Protein AF-A0A957E956-F1 (afdb_monomer)

Foldseek 3Di:
DDDDDDDPPDPPVVVVVVVVVVVVVVVVVCCDPPNVVVVVVCVPDDDDDDDDDDDDDDDDDDDPPPPPPPDADPQKDKDWPDFDKHWDWAAQVVVCVVQVLAVVQDDPQKDFDGTKTFIDTPDWTKTKMKGADDPSDDPPVQKWKWADQSHHTDTFDWDQDPVSNITMGDIGTHHRMMTIIGGHDDPDDADEDEDEPVDDDPPVCQAVHAEYEHDFWDQDPVRDTDGDGDDHDDGNYDYYD

pLDDT: mean 79.54, std 19.18, range [28.0, 97.88]

Solvent-accessible surface area (backbone atoms only — not comparable to full-atom values): 15032 Å² total; per-residue (Å²): 135,90,85,85,84,85,78,81,82,69,84,57,66,63,56,55,52,49,53,54,52,50,52,51,50,50,59,54,52,42,62,38,89,91,51,50,51,66,79,73,65,63,77,82,70,85,86,86,86,86,81,82,91,80,90,81,91,78,88,81,90,76,93,70,86,70,76,77,77,74,80,66,49,90,58,53,46,79,50,74,79,41,70,48,74,48,59,46,81,38,55,45,70,58,50,36,69,78,32,53,64,61,55,72,40,53,58,88,61,55,43,77,71,43,54,29,39,38,41,50,54,92,50,89,26,29,27,30,44,34,37,52,62,55,91,83,56,74,67,72,91,42,55,44,43,32,26,33,68,89,72,48,63,40,82,46,67,60,44,76,42,84,88,77,47,21,44,31,41,55,76,40,73,65,46,48,25,36,34,41,26,36,57,57,78,75,93,64,86,79,35,71,48,71,44,38,74,90,51,81,80,60,75,87,50,44,85,66,30,42,32,40,34,53,64,43,63,41,80,43,97,87,73,46,76,45,67,58,83,47,85,75,82,90,64,82,42,51,79,45,123

Secondary structure (DSSP, 8-state):
----------THHHHHHHHHHHHHHHHHHTTSTT--HHHHTT-S--------------------------PPPTTEEEEEEES-EEEEEE-HHHHHHH-HHHHHTSPTTEEE-S-EEEEEESS--EEEEEEEPPTT---GGGEEEEEE-SS-EEEE-EEEETTTTEEEEPSEEPPSEEEEEEEPPPSS---EEEEBTTBPPPHHHHTT-SEEEE-S-EE-TTS-EES----PPPSSSEEE-

Sequence (241 aa):
MDQNESTPKRRTGLIVGGFIIVGVLIILGLFLPPISLGDRLGLTGSEPEAETAVVDETTTDAEATTTEVTAMPDGVTLALTSGSATINVEPQSEFLNSNPAAADALPAGKSIISDVYVVSTDDAATGQVALAIPATAGDQKTLDLFGWNNETWQFIPSQIDPNSQQLVTAEGQLPAAMAMTQTAPPTSTAVGTIATSDSEIPGEILGLLSEVTVGSLMLNADGTLSGDATKLPDGPYEQWL

Mean predicted aligned error: 17.64 Å

Radius of gyration: 34.07 Å; Cα contacts (8 Å, |Δi|>4): 340; chains: 1; bounding box: 74×98×88 Å

Structure (mmCIF, N/CA/C/O backbone):
data_AF-A0A957E956-F1
#
_entry.id   AF-A0A957E956-F1
#
loop_
_atom_site.group_PDB
_atom_site.id
_atom_site.type_symbol
_atom_site.label_atom_id
_atom_site.label_alt_id
_atom_site.label_comp_id
_atom_site.label_asym_id
_atom_site.label_entity_id
_atom_site.label_seq_id
_atom_site.pdbx_PDB_ins_code
_atom_site.Cartn_x
_atom_site.Cartn_y
_atom_site.Cartn_z
_atom_site.occupancy
_atom_site.B_iso_or_equiv
_atom_site.auth_seq_id
_atom_site.auth_comp_id
_atom_site.auth_asym_id
_atom_site.auth_atom_id
_atom_site.pdbx_PDB_model_num
ATOM 1 N N . MET A 1 1 ? 0.171 -83.910 52.255 1.00 41.62 1 MET A N 1
ATOM 2 C CA . MET A 1 1 ? 0.513 -83.613 50.854 1.00 41.62 1 MET A CA 1
ATOM 3 C C . MET A 1 1 ? -0.374 -82.483 50.386 1.00 41.62 1 MET A C 1
ATOM 5 O O . MET A 1 1 ? -1.586 -82.650 50.336 1.00 41.62 1 MET A O 1
ATOM 9 N N . ASP A 1 2 ? 0.259 -81.345 50.141 1.00 51.81 2 ASP A N 1
ATOM 10 C CA . ASP A 1 2 ? -0.270 -80.146 49.505 1.00 51.81 2 ASP A CA 1
ATOM 11 C C . ASP A 1 2 ? -0.882 -80.421 48.127 1.00 51.81 2 ASP A C 1
ATOM 13 O O . ASP A 1 2 ? -0.313 -81.181 47.345 1.00 51.81 2 ASP A O 1
ATOM 17 N N . GLN A 1 3 ? -1.972 -79.724 47.803 1.00 50.12 3 GLN A N 1
ATOM 18 C CA . GLN A 1 3 ? -2.210 -79.242 46.444 1.00 50.12 3 GLN A CA 1
ATOM 19 C C . GLN A 1 3 ? -2.770 -77.819 46.511 1.00 50.12 3 GLN A C 1
ATOM 21 O O . GLN A 1 3 ? -3.760 -77.531 47.180 1.00 50.12 3 GLN A O 1
ATOM 26 N N . ASN A 1 4 ? -2.046 -76.948 45.825 1.00 51.12 4 ASN A N 1
ATOM 27 C CA . ASN A 1 4 ? -2.222 -75.519 45.662 1.00 51.12 4 ASN A CA 1
ATOM 28 C C . ASN A 1 4 ? -3.004 -75.280 44.363 1.00 51.12 4 ASN A C 1
ATOM 30 O O . ASN A 1 4 ? -2.518 -75.660 43.302 1.00 51.12 4 ASN A O 1
ATOM 34 N N . GLU A 1 5 ? -4.156 -74.610 44.417 1.00 53.28 5 GLU A N 1
ATOM 35 C CA . GLU A 1 5 ? -4.763 -73.997 43.230 1.00 53.28 5 GLU A CA 1
ATOM 36 C C . GLU A 1 5 ? -4.903 -72.487 43.441 1.00 53.28 5 GLU A C 1
ATOM 38 O O . GLU A 1 5 ? -5.842 -71.960 44.038 1.00 53.28 5 GLU A O 1
ATOM 43 N N . SER A 1 6 ? -3.900 -71.775 42.937 1.00 53.78 6 SER A N 1
ATOM 44 C CA . SER A 1 6 ? -3.849 -70.325 42.836 1.00 53.78 6 SER A CA 1
ATOM 45 C C . SER A 1 6 ? -4.806 -69.829 41.750 1.00 53.78 6 SER A C 1
ATOM 47 O O . SER A 1 6 ? -4.548 -70.005 40.560 1.00 53.78 6 SER A O 1
ATOM 49 N N . THR A 1 7 ? -5.878 -69.141 42.145 1.00 55.06 7 THR A N 1
ATOM 50 C CA . THR A 1 7 ? -6.699 -68.357 41.211 1.00 55.06 7 THR A CA 1
ATOM 51 C C . THR A 1 7 ? -6.043 -66.986 40.979 1.00 55.06 7 THR A C 1
ATOM 53 O O . THR A 1 7 ? -5.909 -66.216 41.935 1.00 55.06 7 THR A O 1
ATOM 56 N N . PRO A 1 8 ? -5.650 -66.609 39.746 1.00 56.22 8 PRO A N 1
ATOM 57 C CA . PRO A 1 8 ? -5.116 -65.280 39.476 1.00 56.22 8 PRO A CA 1
ATOM 58 C C . PRO A 1 8 ? -6.265 -64.264 39.450 1.00 56.22 8 PRO A C 1
ATOM 60 O O . PRO A 1 8 ? -7.011 -64.160 38.474 1.00 56.22 8 PRO A O 1
ATOM 63 N N . LYS A 1 9 ? -6.416 -63.487 40.530 1.00 59.53 9 LYS A N 1
ATOM 64 C CA . LYS A 1 9 ? -7.327 -62.333 40.571 1.00 59.53 9 LYS A CA 1
ATOM 65 C C . LYS A 1 9 ? -6.790 -61.264 39.613 1.00 59.53 9 LYS A C 1
ATOM 67 O O . LYS A 1 9 ? -5.815 -60.571 39.893 1.00 59.53 9 LYS A O 1
ATOM 72 N N . ARG A 1 10 ? -7.393 -61.220 38.423 1.00 54.19 10 ARG A N 1
ATOM 73 C CA . ARG A 1 10 ? -7.005 -60.377 37.289 1.00 54.19 10 ARG A CA 1
ATOM 74 C C . ARG A 1 10 ? -6.980 -58.895 37.679 1.00 54.19 10 ARG A C 1
ATOM 76 O O . ARG A 1 10 ? -7.883 -58.402 38.353 1.00 54.19 10 ARG A O 1
ATOM 83 N N . ARG A 1 11 ? -5.955 -58.191 37.186 1.00 55.78 11 ARG A N 1
ATOM 84 C CA . ARG A 1 11 ? -5.710 -56.735 37.251 1.00 55.78 11 ARG A CA 1
ATOM 85 C C . ARG A 1 11 ? -6.764 -55.914 36.478 1.00 55.78 11 ARG A C 1
ATOM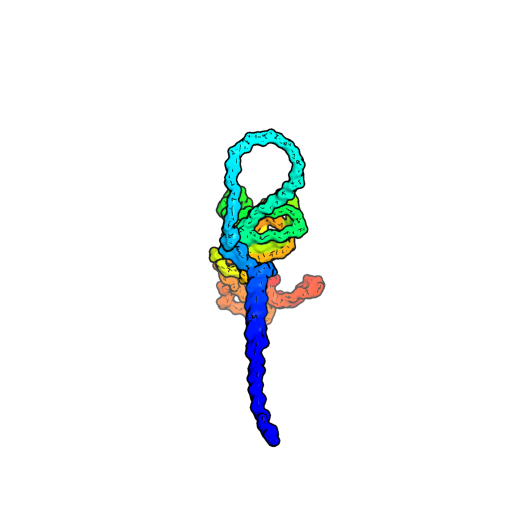 87 O O . ARG A 1 11 ? -6.424 -55.021 35.714 1.00 55.78 11 ARG A O 1
ATOM 94 N N . THR A 1 12 ? -8.045 -56.234 36.629 1.00 53.56 12 THR A N 1
ATOM 95 C CA . THR A 1 12 ? -9.146 -55.615 35.874 1.00 53.56 12 THR A CA 1
ATOM 96 C C . THR A 1 12 ? -9.703 -54.383 36.593 1.00 53.56 12 THR A C 1
ATOM 98 O O . THR A 1 12 ? -10.132 -53.441 35.940 1.00 53.56 12 THR A O 1
ATOM 101 N N . GLY A 1 13 ? -9.611 -54.321 37.928 1.00 55.03 13 GLY A N 1
ATOM 102 C CA . GLY A 1 13 ? -10.096 -53.170 38.704 1.00 55.03 13 GLY A CA 1
ATOM 103 C C . GLY A 1 13 ? -9.300 -51.877 38.484 1.00 55.03 13 GLY A C 1
ATOM 104 O O . GLY A 1 13 ? -9.867 -50.792 38.531 1.00 55.03 13 GLY A O 1
ATOM 105 N N . LEU A 1 14 ? -8.002 -51.982 38.183 1.00 57.41 14 LEU A N 1
ATOM 106 C CA . LEU A 1 14 ? -7.132 -50.812 38.022 1.00 57.41 14 LEU A CA 1
ATOM 107 C C . LEU A 1 14 ? -7.313 -50.138 36.649 1.00 57.41 14 LEU A C 1
ATOM 109 O O . LEU A 1 14 ? -7.239 -48.919 36.548 1.00 57.41 14 LEU A O 1
ATOM 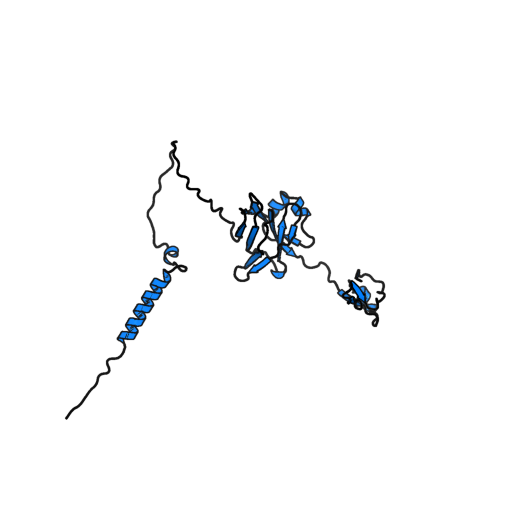113 N N . ILE A 1 15 ? -7.641 -50.916 35.612 1.00 59.19 15 ILE A N 1
ATOM 114 C CA . ILE A 1 15 ? -7.928 -50.396 34.265 1.00 59.19 15 ILE A CA 1
ATOM 115 C C . ILE A 1 15 ? -9.287 -49.682 34.248 1.00 59.19 15 ILE A C 1
ATOM 117 O O . ILE A 1 15 ? -9.403 -48.596 33.685 1.00 59.19 15 ILE A O 1
ATOM 121 N N . VAL A 1 16 ? -10.297 -50.243 34.924 1.00 63.94 16 VAL A N 1
ATOM 122 C CA . VAL A 1 16 ? -11.625 -49.615 35.041 1.00 63.94 16 VAL A CA 1
ATOM 123 C C . VAL A 1 16 ? -11.550 -48.315 35.849 1.00 63.94 16 VAL A C 1
ATOM 125 O O . VAL A 1 16 ? -12.121 -47.311 35.432 1.00 63.94 16 VAL A O 1
ATOM 128 N N . GLY A 1 17 ? -10.786 -48.291 36.947 1.00 71.25 17 GLY A N 1
ATOM 129 C CA . GLY A 1 17 ? -10.551 -47.061 37.711 1.00 71.25 17 GLY A CA 1
ATOM 130 C C . GLY A 1 17 ? -9.836 -45.976 36.897 1.00 71.25 17 GLY A C 1
ATOM 131 O O . GLY A 1 17 ? -10.224 -44.811 36.956 1.00 71.25 17 GLY A O 1
ATOM 132 N N . GLY A 1 18 ? -8.849 -46.361 36.078 1.00 72.50 18 GLY A N 1
ATOM 133 C CA . GLY A 1 18 ? -8.130 -45.435 35.201 1.00 72.50 18 GLY A CA 1
ATOM 134 C C . GLY A 1 18 ? -9.033 -44.764 34.162 1.00 72.50 18 GLY A C 1
ATOM 135 O O . GLY A 1 18 ? -8.979 -43.548 34.003 1.00 72.50 18 GLY A O 1
ATOM 136 N N . PHE A 1 19 ? -9.915 -45.524 33.506 1.00 75.75 19 PHE A N 1
ATOM 137 C CA . PHE A 1 19 ? -10.840 -44.965 32.512 1.00 75.75 19 PHE A CA 1
ATOM 138 C C . PHE A 1 19 ? -11.868 -44.002 33.114 1.00 75.75 19 PHE A C 1
ATOM 140 O O . PHE A 1 19 ? -12.201 -43.002 32.482 1.00 75.75 19 PHE A O 1
ATOM 147 N N . ILE A 1 20 ? -12.333 -44.258 34.342 1.00 80.69 20 ILE A N 1
ATOM 148 C CA . ILE A 1 20 ? -13.262 -43.354 35.038 1.00 80.69 20 ILE A CA 1
ATOM 149 C C . ILE A 1 20 ? -12.580 -42.015 35.340 1.00 80.69 20 ILE A C 1
ATOM 151 O O . ILE A 1 20 ? -13.158 -40.961 35.086 1.00 80.69 20 ILE A O 1
ATOM 155 N N . ILE A 1 21 ? -11.335 -42.043 35.818 1.00 81.69 21 ILE A N 1
ATOM 156 C CA . ILE A 1 21 ? -10.571 -40.824 36.120 1.00 81.69 21 ILE A CA 1
ATOM 157 C C . ILE A 1 21 ? -10.297 -40.021 34.844 1.00 81.69 21 ILE A C 1
ATOM 159 O O . ILE A 1 21 ? -10.484 -38.807 34.837 1.00 81.69 21 ILE A O 1
ATOM 163 N N . VAL A 1 22 ? -9.911 -40.689 33.752 1.00 82.69 22 VAL A N 1
ATOM 164 C CA . VAL A 1 22 ? -9.696 -40.031 32.454 1.00 82.69 22 VAL A CA 1
ATOM 165 C C . VAL A 1 22 ? -10.993 -39.408 31.934 1.00 82.69 22 VAL A C 1
ATOM 167 O O . VAL A 1 22 ? -10.973 -38.262 31.499 1.00 82.69 22 VAL A O 1
ATOM 170 N N . GLY A 1 23 ? -12.128 -40.105 32.042 1.00 84.31 23 GLY A N 1
ATOM 171 C CA . GLY A 1 23 ? -13.431 -39.555 31.658 1.00 84.31 23 GLY A CA 1
ATOM 172 C C . GLY A 1 23 ? -13.798 -38.292 32.442 1.00 84.31 23 GLY A C 1
ATOM 173 O O . GLY A 1 23 ? -14.209 -37.297 31.850 1.00 84.31 23 GLY A O 1
ATOM 174 N N . VAL A 1 24 ? -13.579 -38.293 33.761 1.00 82.88 24 VAL A N 1
ATOM 175 C CA . VAL A 1 24 ? -13.833 -37.124 34.620 1.00 82.88 24 VAL A CA 1
ATOM 176 C C . VAL A 1 24 ? -12.889 -35.963 34.285 1.00 82.88 24 VAL A C 1
ATOM 178 O O . VAL A 1 24 ? -13.338 -34.822 34.202 1.00 82.88 24 VAL A O 1
ATOM 181 N N . LEU A 1 25 ? -11.607 -36.238 34.027 1.00 80.62 25 LEU A N 1
ATOM 182 C CA . LEU A 1 25 ? -10.634 -35.212 33.637 1.00 80.62 25 LEU A CA 1
ATOM 183 C C . LEU A 1 25 ? -10.925 -34.609 32.259 1.00 80.62 25 LEU A C 1
ATOM 185 O O . LEU A 1 25 ? -10.701 -33.418 32.077 1.00 80.62 25 LEU A O 1
ATOM 189 N N . ILE A 1 26 ? -11.458 -35.386 31.311 1.00 80.88 26 ILE A N 1
ATOM 190 C CA . ILE A 1 26 ? -11.897 -34.864 30.008 1.00 80.88 26 ILE A CA 1
ATOM 191 C C . ILE A 1 26 ? -13.093 -33.921 30.186 1.00 80.88 26 ILE A C 1
ATOM 193 O O . ILE A 1 26 ? -13.093 -32.832 29.619 1.00 80.88 26 ILE A O 1
ATOM 197 N N . ILE A 1 27 ? -14.080 -34.302 31.006 1.00 78.19 27 ILE A N 1
ATOM 198 C CA . ILE A 1 27 ? -15.257 -33.463 31.286 1.00 78.19 27 ILE A CA 1
ATOM 199 C C . ILE A 1 27 ? -14.843 -32.157 31.975 1.00 78.19 27 ILE A C 1
ATOM 201 O O . ILE A 1 27 ? -15.299 -31.094 31.573 1.00 78.19 27 ILE A O 1
ATOM 205 N N . LEU A 1 28 ? -13.943 -32.213 32.962 1.00 77.69 28 LEU A N 1
ATOM 206 C CA . LEU A 1 28 ? -13.400 -31.014 33.615 1.00 77.69 28 LEU A CA 1
ATOM 207 C C . LEU A 1 28 ? -12.532 -30.178 32.659 1.00 77.69 28 LEU A C 1
ATOM 209 O O . LEU A 1 28 ? -12.595 -28.953 32.689 1.00 77.69 28 LEU A O 1
ATOM 213 N N . GLY A 1 29 ? -11.766 -30.831 31.779 1.00 76.44 29 GLY A N 1
ATOM 214 C CA . GLY A 1 29 ? -10.958 -30.204 30.730 1.00 76.44 29 GLY A CA 1
ATOM 215 C C . GLY A 1 29 ? -11.778 -29.388 29.729 1.00 76.44 29 GLY A C 1
ATOM 216 O O . GLY A 1 29 ? -11.332 -28.331 29.297 1.00 76.44 29 GLY A O 1
ATOM 217 N N . LEU A 1 30 ? -13.002 -29.828 29.420 1.00 72.31 30 LEU A N 1
ATOM 218 C CA . LEU A 1 30 ? -13.962 -29.115 28.562 1.00 72.31 30 LEU A CA 1
ATOM 219 C C . LEU A 1 30 ? -14.588 -27.873 29.229 1.00 72.31 30 LEU A C 1
ATOM 221 O O . LEU A 1 30 ? -15.352 -27.159 28.587 1.00 72.31 30 LEU A O 1
ATOM 225 N N . PHE A 1 31 ? -14.285 -27.618 30.506 1.00 69.19 31 PHE A N 1
ATOM 226 C CA . PHE A 1 31 ? -14.676 -26.406 31.237 1.00 69.19 31 PHE A CA 1
ATOM 227 C C . PHE A 1 31 ? -13.475 -25.507 31.588 1.00 69.19 31 PHE A C 1
ATOM 229 O O . PHE A 1 31 ? -13.654 -24.485 32.249 1.00 69.19 31 PHE A O 1
ATOM 236 N N . LEU A 1 32 ? -12.252 -25.853 31.156 1.00 72.19 32 LEU A N 1
ATOM 237 C CA . LEU A 1 32 ? -11.082 -24.982 31.296 1.00 72.19 32 LEU A CA 1
ATOM 238 C C . LEU A 1 32 ? -11.023 -23.954 30.144 1.00 72.19 32 LEU A C 1
ATOM 240 O O . LEU A 1 32 ? -11.238 -24.320 28.982 1.00 72.19 32 LEU A O 1
ATOM 244 N N . PRO A 1 33 ? -10.672 -22.681 30.420 1.00 57.28 33 PRO A N 1
ATOM 245 C CA . PRO A 1 33 ? -10.426 -21.689 29.372 1.00 57.28 33 PRO A CA 1
ATOM 246 C C . PRO A 1 33 ? -9.233 -22.167 28.528 1.00 57.28 33 PRO A C 1
ATOM 248 O O . PRO A 1 33 ? -8.174 -22.422 29.109 1.00 57.28 33 PRO A O 1
ATOM 251 N N . PRO A 1 34 ? -9.377 -22.361 27.199 1.00 54.09 34 PRO A N 1
ATOM 252 C CA . PRO A 1 34 ? -10.183 -21.544 26.281 1.00 54.09 34 PRO A CA 1
ATOM 253 C C . PRO A 1 34 ? -11.409 -22.238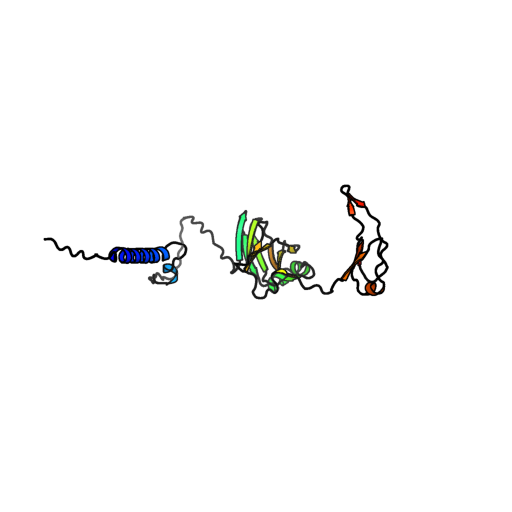 25.639 1.00 54.09 34 PRO A C 1
ATOM 255 O O . PRO A 1 34 ? -12.004 -21.673 24.723 1.00 54.09 34 PRO A O 1
ATOM 258 N N . ILE A 1 35 ? -11.789 -23.453 26.060 1.00 62.12 35 ILE A N 1
ATOM 259 C CA . ILE A 1 35 ? -12.803 -24.283 25.367 1.00 62.12 35 ILE A CA 1
ATOM 260 C C . ILE A 1 35 ? -14.079 -24.421 26.217 1.00 62.12 35 ILE A C 1
ATOM 262 O O . ILE A 1 35 ? -14.565 -25.520 26.442 1.00 62.12 35 ILE A O 1
ATOM 266 N N . SER A 1 36 ? -14.635 -23.311 26.715 1.00 54.59 36 SER A N 1
ATOM 267 C CA . SER A 1 36 ? -15.891 -23.307 27.487 1.00 54.59 36 SER A CA 1
ATOM 268 C C . SER A 1 36 ? -17.101 -23.659 26.609 1.00 54.59 36 SER A C 1
ATOM 270 O O . SER A 1 36 ? -17.728 -22.793 25.998 1.00 54.59 36 SER A O 1
ATOM 272 N N . LEU A 1 37 ? -17.466 -24.945 26.556 1.00 56.72 37 LEU A N 1
ATOM 273 C CA . LEU A 1 37 ? -18.706 -25.405 25.908 1.00 56.72 37 LEU A CA 1
ATOM 274 C C . LEU A 1 37 ? -19.976 -25.020 26.688 1.00 56.72 37 LEU A C 1
ATOM 276 O O . LEU A 1 37 ? -21.044 -24.942 26.083 1.00 56.72 37 LEU A O 1
ATOM 280 N N . GLY A 1 38 ? -19.868 -24.753 27.996 1.00 59.06 38 GLY A N 1
ATOM 281 C CA . GLY A 1 38 ? -20.990 -24.335 28.849 1.00 59.06 38 GLY A CA 1
ATOM 282 C C . GLY A 1 38 ? -21.632 -23.020 28.399 1.00 59.06 38 GLY A C 1
ATOM 283 O O . GLY A 1 38 ? -22.853 -22.954 28.277 1.00 59.06 38 GLY A O 1
ATOM 284 N N . ASP A 1 39 ? -20.808 -22.035 28.029 1.00 56.59 39 ASP A N 1
ATOM 285 C CA . ASP A 1 39 ? -21.276 -20.741 27.509 1.00 56.59 39 ASP A CA 1
ATOM 286 C C . ASP A 1 39 ? -21.858 -20.858 26.092 1.00 56.59 39 ASP A C 1
ATOM 288 O O . ASP A 1 39 ? -22.690 -20.053 25.681 1.00 56.59 39 ASP A O 1
ATOM 292 N N . ARG A 1 40 ? -21.461 -21.890 25.331 1.00 57.75 40 ARG A N 1
ATOM 293 C CA . ARG A 1 40 ? -21.916 -22.100 23.945 1.00 57.75 40 ARG A CA 1
ATOM 294 C C . ARG A 1 40 ? -23.178 -22.949 23.815 1.00 57.75 40 ARG A C 1
ATOM 296 O O . ARG A 1 40 ? -23.835 -22.879 22.782 1.00 57.75 40 ARG A O 1
ATOM 303 N N . LEU A 1 41 ? -23.526 -23.746 24.826 1.00 59.03 41 LEU A N 1
ATOM 304 C CA . LEU A 1 41 ? -24.706 -24.619 24.795 1.00 59.03 41 LEU A CA 1
ATOM 305 C C . LEU A 1 41 ? -25.961 -23.989 25.419 1.00 59.03 41 LEU A C 1
ATOM 307 O O . LEU A 1 41 ? -26.995 -24.650 25.461 1.00 59.03 41 LEU A O 1
ATOM 311 N N . GLY A 1 42 ? -25.905 -22.728 25.872 1.00 57.09 42 GLY A N 1
ATOM 312 C CA . GLY A 1 42 ? -27.092 -21.978 26.309 1.00 57.09 42 GLY A CA 1
ATOM 313 C C . GLY A 1 42 ? -27.871 -22.638 27.455 1.00 57.09 42 GLY A C 1
ATOM 314 O O . GLY A 1 42 ? -29.062 -22.394 27.614 1.00 57.09 42 GLY A O 1
ATOM 315 N N . LEU A 1 43 ? -27.214 -23.500 28.240 1.00 56.78 43 LEU A N 1
ATOM 316 C CA . LEU A 1 43 ? -27.831 -24.279 29.319 1.00 56.78 43 LEU A CA 1
ATOM 317 C C . LEU A 1 43 ? -27.958 -23.507 30.643 1.00 56.78 43 LEU A C 1
ATOM 319 O O . LEU A 1 43 ? -28.509 -24.037 31.604 1.00 56.78 43 LEU A O 1
ATOM 323 N N . THR A 1 44 ? -27.512 -22.252 30.694 1.00 55.47 44 THR A N 1
ATOM 324 C CA . THR A 1 44 ? -27.852 -21.297 31.757 1.00 55.47 44 THR A CA 1
ATOM 325 C C . THR A 1 44 ? -28.938 -20.354 31.248 1.00 55.47 44 THR A C 1
ATOM 327 O O . THR A 1 44 ? -28.697 -19.184 30.958 1.00 55.47 44 THR A O 1
ATOM 330 N N . GLY A 1 45 ? -30.135 -20.906 31.062 1.00 44.00 45 GLY A N 1
ATOM 331 C CA . GLY A 1 45 ? -31.336 -20.145 30.750 1.00 44.00 45 GLY A CA 1
ATOM 332 C C . GLY A 1 45 ? -32.002 -19.601 32.013 1.00 44.00 45 GLY A C 1
ATOM 333 O O . GLY A 1 45 ? -32.468 -20.387 32.834 1.00 44.00 45 GLY A O 1
ATOM 334 N N . SER A 1 46 ? -32.103 -18.267 32.051 1.00 47.31 46 SER A N 1
ATOM 335 C CA . SER A 1 46 ? -33.165 -17.456 32.675 1.00 47.31 46 SER A CA 1
ATOM 336 C C . SER A 1 46 ? -33.052 -17.231 34.197 1.00 47.31 46 SER A C 1
ATOM 338 O O . SER A 1 46 ? -32.750 -18.139 34.956 1.00 47.31 46 SER A O 1
ATOM 340 N N . GLU A 1 47 ? -33.239 -16.009 34.705 1.00 48.12 47 GLU A N 1
ATOM 341 C CA . GLU A 1 47 ? -34.460 -15.205 34.531 1.00 48.12 47 GLU A CA 1
ATOM 342 C C . GLU A 1 47 ? -34.264 -13.665 34.632 1.00 48.12 47 GLU A C 1
ATOM 344 O O . GLU A 1 47 ? -33.159 -13.208 34.921 1.00 48.12 47 GLU A O 1
ATOM 349 N N . PRO A 1 48 ? -35.308 -12.874 34.285 1.00 50.25 48 PRO A N 1
ATOM 350 C CA . PRO A 1 48 ? -35.217 -11.560 33.652 1.00 50.25 48 PRO A CA 1
ATOM 351 C C . PRO A 1 48 ? -35.463 -10.395 34.619 1.00 50.25 48 PRO A C 1
ATOM 353 O O . PRO A 1 48 ? -36.202 -10.535 35.586 1.00 50.25 48 PRO A O 1
ATOM 356 N N . GLU A 1 49 ? -34.999 -9.199 34.261 1.00 41.16 49 GLU A N 1
ATOM 357 C CA . GLU A 1 49 ? -35.663 -7.962 34.678 1.00 41.16 49 GLU A CA 1
ATOM 358 C C . GLU A 1 49 ? -35.924 -7.100 33.444 1.00 41.16 49 GLU A C 1
ATOM 360 O O . GLU A 1 49 ? -35.021 -6.579 32.792 1.00 41.16 49 GLU A O 1
ATOM 365 N N . ALA A 1 50 ? -37.204 -7.016 33.096 1.00 43.09 50 ALA A N 1
ATOM 366 C CA . ALA A 1 50 ? -37.749 -5.958 32.276 1.00 43.09 50 ALA A CA 1
ATOM 367 C C . ALA A 1 50 ? -38.443 -4.987 33.230 1.00 43.09 50 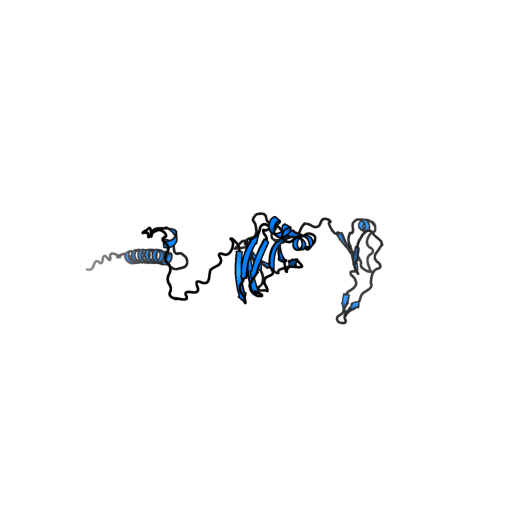ALA A C 1
ATOM 369 O O . ALA A 1 50 ? -39.357 -5.416 33.922 1.00 43.09 50 ALA A O 1
ATOM 370 N N . GLU A 1 51 ? -38.080 -3.704 33.221 1.00 35.34 51 GLU A N 1
ATOM 371 C CA . GLU A 1 51 ? -39.037 -2.629 33.503 1.00 35.34 51 GLU A CA 1
ATOM 372 C C . GLU A 1 51 ? -38.564 -1.288 32.909 1.00 35.34 51 GLU A C 1
ATOM 374 O O . GLU A 1 51 ? -37.568 -0.694 33.302 1.00 35.34 51 GLU A O 1
ATOM 379 N N . THR A 1 52 ? -39.292 -0.897 31.861 1.00 32.56 52 THR A N 1
ATOM 380 C CA . THR A 1 52 ? -39.830 0.434 31.524 1.00 32.56 52 THR A CA 1
ATOM 381 C C . THR A 1 52 ? -39.204 1.726 32.067 1.00 32.56 52 THR A C 1
ATOM 383 O O . THR A 1 52 ? -39.047 1.944 33.261 1.00 32.56 52 THR A O 1
ATOM 386 N N . ALA A 1 53 ? -39.059 2.671 31.134 1.00 42.84 53 ALA A N 1
ATOM 387 C CA . ALA A 1 53 ? -38.784 4.091 31.324 1.00 42.84 53 ALA A CA 1
ATOM 388 C C . ALA A 1 53 ? -39.783 4.834 32.235 1.00 42.84 53 ALA A C 1
ATOM 390 O O . ALA A 1 53 ? -40.982 4.754 31.977 1.00 42.84 53 ALA A O 1
ATOM 391 N N . VAL A 1 54 ? -39.276 5.674 33.155 1.00 31.41 54 VAL A N 1
ATOM 392 C CA . VAL A 1 54 ? -39.854 6.977 33.561 1.00 31.41 54 VAL A CA 1
ATOM 393 C C . VAL A 1 54 ? -38.724 7.921 34.020 1.00 31.41 54 VAL A C 1
ATOM 395 O O . VAL A 1 54 ? -37.790 7.509 34.697 1.00 31.41 54 VAL A O 1
ATOM 398 N N . VAL A 1 55 ? -38.837 9.184 33.610 1.00 40.00 55 VAL A N 1
ATOM 399 C CA . VAL A 1 55 ? -38.029 10.373 33.941 1.00 40.00 55 VAL A CA 1
ATOM 400 C C . VAL A 1 55 ? -38.104 10.738 35.435 1.00 40.00 55 VAL A C 1
ATOM 402 O O . VAL A 1 55 ? -39.218 10.837 35.937 1.00 40.00 55 VAL A O 1
ATOM 405 N N . ASP A 1 56 ? -36.975 11.042 36.095 1.00 28.00 56 ASP A N 1
ATOM 406 C CA . ASP A 1 56 ? -36.832 12.219 36.982 1.00 28.00 56 ASP A CA 1
ATOM 407 C C . ASP A 1 56 ? -35.352 12.528 37.294 1.00 28.00 56 ASP A C 1
ATOM 409 O O . ASP A 1 56 ? -34.516 11.632 37.426 1.00 28.00 56 ASP A O 1
ATOM 413 N N . GLU A 1 57 ? -35.045 13.819 37.377 1.00 40.97 57 GLU A N 1
ATOM 414 C CA . GLU A 1 57 ? -33.745 14.400 37.703 1.00 40.97 57 GLU A CA 1
ATOM 415 C C . GLU A 1 57 ? -33.398 14.194 39.187 1.00 40.97 57 GLU A C 1
ATOM 417 O O . GLU A 1 57 ? -34.243 14.409 40.049 1.00 40.97 57 GLU A O 1
ATOM 422 N N . THR A 1 58 ? -32.143 13.857 39.508 1.00 31.55 58 THR A N 1
ATOM 423 C CA . THR A 1 58 ? -31.245 14.581 40.446 1.00 31.55 58 THR A CA 1
ATOM 424 C C . THR A 1 58 ? -30.048 13.717 40.874 1.00 31.55 58 THR A C 1
ATOM 426 O O . THR A 1 58 ? -30.175 12.731 41.587 1.00 31.55 58 THR A O 1
ATOM 429 N N . THR A 1 59 ? -28.870 14.148 40.415 1.00 33.91 59 THR A N 1
ATOM 430 C CA . THR A 1 59 ? -27.593 14.275 41.146 1.00 33.91 59 THR A CA 1
ATOM 431 C C . THR A 1 59 ? -27.190 13.168 42.136 1.00 33.91 59 THR A C 1
ATOM 433 O O . THR A 1 59 ? -27.741 13.073 43.230 1.00 33.91 59 THR A O 1
ATOM 436 N N . THR A 1 60 ? -26.078 12.470 41.869 1.00 31.33 60 THR A N 1
ATOM 437 C CA . THR A 1 60 ? -24.758 12.715 42.508 1.00 31.33 60 THR A CA 1
ATOM 438 C C . THR A 1 60 ? -23.759 11.620 42.104 1.00 31.33 60 THR A C 1
ATOM 440 O O . THR A 1 60 ? -24.001 10.439 42.325 1.00 31.33 60 THR A O 1
ATOM 443 N N . ASP A 1 61 ? -22.655 12.074 41.512 1.00 36.91 61 ASP A N 1
ATOM 444 C CA . ASP A 1 61 ? -21.335 11.462 41.317 1.00 36.91 61 ASP A CA 1
ATOM 445 C C . ASP A 1 61 ? -21.099 10.000 41.736 1.00 36.91 61 ASP A C 1
ATOM 447 O O . ASP A 1 61 ? -20.984 9.664 42.915 1.00 36.91 61 ASP A O 1
ATOM 451 N N . ALA A 1 62 ? -20.799 9.182 40.728 1.00 37.50 62 ALA A N 1
ATOM 452 C CA . ALA A 1 62 ? -19.664 8.269 40.778 1.00 37.50 62 ALA A CA 1
ATOM 453 C C . ALA A 1 62 ? -19.101 8.132 39.357 1.00 37.50 62 ALA A C 1
ATOM 455 O O . ALA A 1 62 ? -19.721 7.519 38.488 1.00 37.50 62 ALA A O 1
ATOM 456 N N . GLU A 1 63 ? -17.936 8.742 39.126 1.00 42.12 63 GLU A N 1
ATOM 457 C CA . GLU A 1 63 ? -17.089 8.509 37.957 1.00 42.12 63 GLU A CA 1
ATOM 458 C C . GLU A 1 63 ? -16.812 7.006 37.814 1.00 42.12 63 GLU A C 1
ATOM 460 O O . GLU A 1 63 ? -15.928 6.439 38.454 1.00 42.12 63 GLU A O 1
ATOM 465 N N . ALA A 1 64 ? -17.571 6.354 36.944 1.00 35.34 64 ALA A N 1
ATOM 466 C CA . ALA A 1 64 ? -17.132 5.163 36.250 1.00 35.34 64 ALA A CA 1
ATOM 467 C C . ALA A 1 64 ? -16.983 5.574 34.789 1.00 35.34 64 ALA A C 1
ATOM 469 O O . ALA A 1 64 ? -17.936 5.501 34.012 1.00 35.34 64 ALA A O 1
ATOM 470 N N . THR A 1 65 ? -15.790 6.061 34.437 1.00 33.44 65 THR A N 1
ATOM 471 C CA . THR A 1 65 ? -15.357 6.210 33.046 1.00 33.44 65 THR A CA 1
ATOM 472 C C . THR A 1 65 ? -15.410 4.828 32.411 1.00 33.44 65 THR A C 1
ATOM 474 O O . THR A 1 65 ? -14.461 4.049 32.459 1.00 33.44 65 THR A O 1
ATOM 477 N N . THR A 1 66 ? -16.580 4.503 31.877 1.00 34.09 66 THR A N 1
ATOM 478 C CA . THR A 1 66 ? -16.792 3.385 30.978 1.00 34.09 66 THR A CA 1
ATOM 479 C C . THR A 1 66 ? -16.037 3.778 29.727 1.00 34.09 66 THR A C 1
ATOM 481 O O . THR A 1 66 ? -16.481 4.644 28.980 1.00 34.09 66 THR A O 1
ATOM 484 N N . THR A 1 67 ? -14.833 3.236 29.560 1.00 36.75 67 THR A N 1
ATOM 485 C CA . THR A 1 67 ? -14.126 3.305 28.287 1.00 36.75 67 THR A CA 1
ATOM 486 C C . THR A 1 67 ? -15.061 2.677 27.264 1.00 36.75 67 THR A C 1
ATOM 488 O O . THR A 1 67 ? -15.296 1.469 27.300 1.00 36.75 67 THR A O 1
ATOM 491 N N . GLU A 1 68 ? -15.679 3.509 26.430 1.00 34.66 68 GLU A N 1
ATOM 492 C CA . GLU A 1 68 ? -16.477 3.060 25.302 1.00 34.66 68 GLU A CA 1
ATOM 493 C C . GLU A 1 68 ? -15.569 2.186 24.437 1.00 34.66 68 GLU A C 1
ATOM 495 O O . GLU A 1 68 ? -14.658 2.672 23.769 1.00 34.66 68 GLU A O 1
ATOM 500 N N . VAL A 1 69 ? -15.777 0.869 24.487 1.00 40.28 69 VAL A N 1
ATOM 501 C CA . VAL A 1 69 ? -15.227 -0.028 23.477 1.00 40.28 69 VAL A CA 1
ATOM 502 C C . VAL A 1 69 ? -16.017 0.283 22.219 1.00 40.28 69 VAL A C 1
ATOM 504 O O . VAL A 1 69 ? -17.112 -0.236 22.007 1.00 40.28 69 VAL A O 1
ATOM 507 N N . THR A 1 70 ? -15.492 1.201 21.417 1.00 53.66 70 THR A N 1
ATOM 508 C CA . THR A 1 70 ? -15.971 1.427 20.060 1.00 53.66 70 THR A CA 1
ATOM 509 C C . THR A 1 70 ? -15.861 0.090 19.338 1.00 53.66 70 THR A C 1
ATOM 511 O O . THR A 1 70 ? -14.775 -0.474 19.205 1.00 53.66 70 THR A O 1
ATOM 514 N N . ALA A 1 71 ? -17.008 -0.485 18.974 1.00 64.69 71 ALA A N 1
ATOM 515 C CA . ALA A 1 71 ? -17.053 -1.759 18.278 1.00 64.69 71 ALA A CA 1
ATOM 516 C C . ALA A 1 71 ? -16.288 -1.618 16.955 1.00 64.69 71 ALA A C 1
ATOM 518 O O . ALA A 1 71 ? -16.614 -0.762 16.135 1.00 64.69 71 ALA A O 1
ATOM 519 N N . MET A 1 72 ? -15.249 -2.430 16.777 1.00 82.81 72 MET A N 1
ATOM 520 C CA . MET A 1 72 ? -14.478 -2.459 15.539 1.00 82.81 72 MET A CA 1
ATOM 521 C C . MET A 1 72 ? -15.324 -3.102 14.426 1.00 82.81 72 MET A C 1
ATOM 523 O O . MET A 1 72 ? -16.028 -4.075 14.711 1.00 82.81 72 MET A O 1
ATOM 527 N N . PRO A 1 73 ? -15.258 -2.613 13.175 1.00 83.88 73 PRO A N 1
ATOM 528 C CA . PRO A 1 73 ? -15.931 -3.246 12.049 1.00 83.88 73 PRO A CA 1
ATOM 529 C C . PRO A 1 73 ? -15.493 -4.700 11.849 1.00 83.88 73 PRO A C 1
ATOM 531 O O . PRO A 1 73 ? -14.348 -5.071 12.124 1.00 83.88 73 PRO A O 1
ATOM 534 N N . ASP A 1 74 ? -16.401 -5.519 11.321 1.00 84.19 74 ASP A N 1
ATOM 535 C CA . ASP A 1 74 ? -16.123 -6.925 11.040 1.00 84.19 74 ASP A CA 1
ATOM 536 C C . ASP A 1 74 ? -14.901 -7.084 10.125 1.00 84.19 74 ASP A C 1
ATOM 538 O O . ASP A 1 74 ? -14.751 -6.405 9.108 1.00 84.19 74 ASP A O 1
ATOM 542 N N . GLY A 1 75 ? -14.013 -8.013 10.484 1.00 85.81 75 GLY A N 1
ATOM 543 C CA . GLY A 1 75 ? -12.804 -8.292 9.708 1.00 85.81 75 GLY A CA 1
ATOM 544 C C . GLY A 1 75 ? -11.692 -7.248 9.850 1.00 85.81 75 GLY A C 1
ATOM 545 O O . GLY A 1 75 ? -10.686 -7.368 9.154 1.00 85.81 75 GLY A O 1
ATOM 546 N N . VAL A 1 76 ? -11.830 -6.267 10.747 1.00 93.31 76 VAL A N 1
ATOM 547 C CA . VAL A 1 76 ? -10.773 -5.307 11.086 1.00 93.31 76 VAL A CA 1
ATOM 548 C C . VAL A 1 76 ? -10.242 -5.607 12.483 1.00 93.31 76 VAL A C 1
ATOM 550 O O . VAL A 1 76 ? -10.996 -5.822 13.429 1.00 93.31 76 VAL A O 1
ATOM 553 N N . THR A 1 77 ? -8.923 -5.630 12.637 1.00 94.06 77 THR A N 1
ATOM 554 C CA . THR A 1 77 ? -8.257 -5.651 13.943 1.00 94.06 77 THR A CA 1
ATOM 555 C C . THR A 1 77 ? -7.263 -4.505 14.003 1.00 94.06 77 THR A C 1
ATOM 557 O O . THR A 1 77 ? -6.497 -4.293 13.067 1.00 94.06 77 THR A O 1
ATOM 560 N N . LEU A 1 78 ? -7.274 -3.773 15.112 1.00 94.44 78 LEU A N 1
ATOM 561 C CA . LEU A 1 78 ? -6.366 -2.665 15.371 1.00 94.44 78 LEU A CA 1
ATOM 562 C C . LEU A 1 78 ? -5.622 -2.929 16.678 1.00 94.44 78 LEU A C 1
ATOM 564 O O . LEU A 1 78 ? -6.244 -3.124 17.722 1.00 94.44 78 LEU A O 1
ATOM 568 N N . ALA A 1 79 ? -4.297 -2.905 16.616 1.00 94.19 79 ALA A N 1
ATOM 569 C CA . ALA A 1 79 ? -3.419 -2.961 17.773 1.00 94.19 79 ALA A CA 1
ATOM 570 C C . ALA A 1 79 ? -2.654 -1.639 17.868 1.00 94.19 79 ALA A C 1
ATOM 572 O O . ALA A 1 79 ? -1.752 -1.379 17.074 1.00 94.19 79 ALA A O 1
ATOM 573 N N . LEU A 1 80 ? -3.038 -0.788 18.818 1.00 94.31 80 LEU A N 1
ATOM 574 C CA . LEU A 1 80 ? -2.393 0.504 19.036 1.00 94.31 80 LEU A CA 1
ATOM 575 C C . LEU A 1 80 ? -1.170 0.363 19.937 1.00 94.31 80 LEU A C 1
ATOM 577 O O . LEU A 1 80 ? -1.241 -0.250 21.002 1.00 94.31 80 LEU A O 1
ATOM 581 N N . THR A 1 81 ? -0.077 1.003 19.534 1.00 94.56 81 THR A N 1
ATOM 582 C CA . THR A 1 81 ? 1.106 1.201 20.379 1.00 94.56 81 THR A CA 1
ATOM 583 C C . THR A 1 81 ? 1.057 2.560 21.071 1.00 94.56 81 THR A C 1
ATOM 585 O O . THR A 1 81 ? 1.471 2.690 22.223 1.00 94.56 81 THR A O 1
ATOM 588 N N . SER A 1 82 ? 0.541 3.586 20.387 1.00 93.19 82 SER A N 1
ATOM 589 C CA . SER A 1 82 ? 0.394 4.933 20.941 1.00 93.19 82 SER A CA 1
ATOM 590 C C . SER A 1 82 ? -0.763 5.696 20.301 1.00 93.19 82 SER A C 1
ATOM 592 O O . SER A 1 82 ? -1.024 5.535 19.109 1.00 93.19 82 SER A O 1
ATOM 594 N N . GLY A 1 83 ? -1.376 6.598 21.068 1.00 90.69 83 GLY A N 1
ATOM 595 C CA . GLY A 1 83 ? -2.513 7.407 20.626 1.00 90.69 83 GLY A CA 1
ATOM 596 C C . GLY A 1 83 ? -3.852 6.680 20.765 1.00 90.69 83 GLY A C 1
ATOM 597 O O . GLY A 1 83 ? -3.930 5.597 21.344 1.00 90.69 83 GLY A O 1
ATOM 598 N N . SER A 1 84 ? -4.901 7.306 20.237 1.00 91.12 84 SER A N 1
ATOM 599 C CA . SER A 1 84 ? -6.257 6.761 20.162 1.00 91.12 84 SER A CA 1
ATOM 600 C C . SER A 1 84 ? -6.709 6.788 18.710 1.00 91.12 84 SER A C 1
ATOM 602 O O . SER A 1 84 ? -6.518 7.796 18.026 1.00 91.12 84 SER A O 1
ATOM 604 N N . ALA A 1 85 ? -7.271 5.682 18.233 1.00 93.19 85 ALA A N 1
ATOM 605 C CA . ALA A 1 85 ? -7.816 5.592 16.891 1.00 93.19 85 ALA A CA 1
ATOM 606 C C . ALA A 1 85 ? -8.993 4.623 16.837 1.00 93.19 85 ALA A C 1
ATOM 608 O O . ALA A 1 85 ? -8.982 3.576 17.487 1.00 93.19 85 ALA A O 1
ATOM 609 N N . THR A 1 86 ? -9.967 4.949 15.998 1.00 94.06 86 THR A N 1
ATOM 610 C CA . THR A 1 86 ? -11.055 4.060 15.596 1.00 94.06 86 THR A CA 1
ATOM 611 C C . THR A 1 86 ? -11.058 3.929 14.079 1.00 94.06 86 THR A C 1
ATOM 613 O O . THR A 1 86 ? -10.581 4.813 13.365 1.00 94.06 86 THR A O 1
ATOM 616 N N . ILE A 1 87 ? -11.548 2.798 13.577 1.00 94.88 87 ILE A N 1
ATOM 617 C CA . ILE A 1 87 ? -11.655 2.548 12.140 1.00 94.88 87 ILE A CA 1
ATOM 618 C C . ILE A 1 87 ? -13.130 2.403 11.803 1.00 94.88 87 ILE A C 1
ATOM 620 O O . ILE A 1 87 ? -13.817 1.568 12.383 1.00 94.88 87 ILE A O 1
ATOM 624 N N . ASN A 1 88 ? -13.590 3.192 10.839 1.00 94.38 88 ASN A N 1
ATOM 625 C CA . ASN A 1 88 ? -14.907 3.070 10.234 1.00 94.38 88 ASN A CA 1
ATOM 626 C C . ASN A 1 88 ? -14.760 2.531 8.810 1.00 94.38 88 ASN A C 1
ATOM 628 O O . ASN A 1 88 ? -13.756 2.785 8.148 1.00 94.38 88 ASN A O 1
ATOM 632 N N . VAL A 1 89 ? -15.756 1.791 8.335 1.00 95.44 89 VAL A N 1
ATOM 633 C CA . VAL A 1 89 ? -15.790 1.296 6.954 1.00 95.44 89 VAL A CA 1
ATOM 634 C C . VAL A 1 89 ? -16.762 2.157 6.163 1.00 95.44 89 VAL A C 1
ATOM 636 O O . VAL A 1 89 ? -17.933 2.256 6.524 1.00 95.44 89 VAL A O 1
ATOM 639 N N . GLU A 1 90 ? -16.271 2.770 5.094 1.00 95.56 90 GLU A N 1
ATOM 640 C CA . GLU A 1 90 ? -17.057 3.572 4.162 1.00 95.56 90 GLU A CA 1
ATOM 641 C C . GLU A 1 90 ? -17.040 2.914 2.774 1.00 95.56 90 GLU A C 1
ATOM 643 O O . GLU A 1 90 ? -15.965 2.528 2.297 1.00 95.56 90 GLU A O 1
ATOM 648 N N . PRO A 1 91 ? -18.192 2.791 2.087 1.00 96.12 91 PRO A N 1
ATOM 649 C CA . PRO A 1 91 ? -18.228 2.268 0.730 1.00 96.12 91 PRO A CA 1
ATOM 650 C C . PRO A 1 91 ? -17.282 3.037 -0.192 1.00 96.12 91 PRO A C 1
ATOM 652 O O . PRO A 1 91 ? -17.297 4.269 -0.219 1.00 96.12 91 PRO A O 1
ATOM 655 N N . GLN A 1 92 ? -16.508 2.323 -1.015 1.00 95.75 92 GLN A N 1
ATOM 656 C CA . GLN A 1 92 ? -15.513 2.938 -1.908 1.00 95.75 92 GLN A CA 1
ATOM 657 C C . GLN A 1 92 ? -16.085 4.108 -2.724 1.00 95.75 92 GLN A C 1
ATOM 659 O O . GLN A 1 92 ? -15.462 5.163 -2.833 1.00 95.75 92 GLN A O 1
ATOM 664 N N . SER A 1 93 ? -17.270 3.932 -3.315 1.00 96.38 93 SER A N 1
ATOM 665 C CA . SER A 1 93 ? -17.895 4.980 -4.124 1.00 96.38 93 SER A CA 1
ATOM 666 C C . SER A 1 93 ? -18.264 6.216 -3.308 1.00 96.38 93 SER A C 1
ATOM 668 O O . SER A 1 93 ? -18.202 7.322 -3.830 1.00 96.38 93 SER A O 1
ATOM 670 N N . GLU A 1 94 ? -18.668 6.042 -2.051 1.00 97.50 94 GLU A N 1
ATOM 671 C CA . GLU A 1 94 ? -19.036 7.150 -1.169 1.00 97.50 94 GLU A CA 1
ATOM 672 C C . GLU A 1 94 ? -17.792 7.951 -0.777 1.00 97.50 94 GLU A C 1
ATOM 674 O O . GLU A 1 94 ? -17.742 9.156 -1.039 1.00 97.50 94 GLU A O 1
ATOM 679 N N . PHE A 1 95 ? -16.738 7.256 -0.333 1.00 97.31 95 PHE A N 1
ATOM 680 C CA . PHE A 1 95 ? -15.480 7.890 0.052 1.00 97.31 95 PHE A CA 1
ATOM 681 C C . PHE A 1 95 ? -14.862 8.680 -1.103 1.00 97.31 95 PHE A C 1
ATOM 683 O O . PHE A 1 95 ? -14.478 9.835 -0.925 1.00 97.31 95 PHE A O 1
ATOM 690 N N . LEU A 1 96 ? -14.788 8.091 -2.303 1.00 96.31 96 LEU A N 1
ATOM 691 C CA . LEU A 1 96 ? -14.184 8.745 -3.470 1.00 96.31 96 LEU A CA 1
ATOM 692 C C . LEU A 1 96 ? -15.015 9.928 -3.989 1.00 96.31 96 LEU A C 1
ATOM 694 O O . LEU A 1 96 ? -14.442 10.908 -4.461 1.00 96.31 96 LEU A O 1
ATOM 698 N N . ASN A 1 97 ? -16.346 9.874 -3.878 1.00 96.19 97 ASN A N 1
ATOM 699 C CA . ASN A 1 97 ? -17.208 11.001 -4.246 1.00 96.19 97 ASN A CA 1
ATO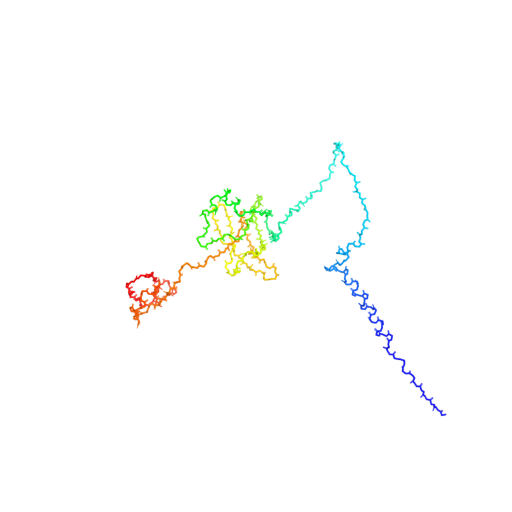M 700 C C . ASN A 1 97 ? -17.079 12.165 -3.253 1.00 96.19 97 ASN A C 1
ATOM 702 O O . ASN A 1 97 ? -17.090 13.327 -3.662 1.00 96.19 97 ASN A O 1
ATOM 706 N N . SER A 1 98 ? -16.941 11.856 -1.963 1.00 96.19 98 SER A N 1
ATOM 707 C CA . SER A 1 98 ? -16.720 12.845 -0.902 1.00 96.19 98 SER A CA 1
ATOM 708 C C . SER A 1 98 ? -15.287 13.396 -0.904 1.00 96.19 98 SER A C 1
ATOM 710 O O . SER A 1 98 ? -15.063 14.528 -0.477 1.00 96.19 98 SER A O 1
ATOM 712 N N . ASN A 1 99 ? -14.326 12.631 -1.433 1.00 95.75 99 ASN A N 1
ATOM 713 C CA . ASN A 1 99 ? -12.903 12.965 -1.489 1.00 95.75 99 ASN A CA 1
ATOM 714 C C . ASN A 1 99 ? -12.364 12.874 -2.932 1.00 95.75 99 ASN A C 1
ATOM 716 O O . ASN A 1 99 ? -11.560 11.987 -3.233 1.00 95.75 99 ASN A O 1
ATOM 720 N N . PRO A 1 100 ? -12.734 13.801 -3.837 1.00 94.94 100 PRO A N 1
ATOM 721 C CA . PRO A 1 100 ? -12.308 13.745 -5.239 1.00 94.94 100 PRO A CA 1
ATOM 722 C C . PRO A 1 100 ? -10.781 13.789 -5.407 1.00 94.94 100 PRO A C 1
ATOM 724 O O . PRO A 1 100 ? -10.242 13.124 -6.286 1.00 94.94 100 PRO A O 1
ATOM 727 N N . ALA A 1 101 ? -10.062 14.474 -4.509 1.00 96.19 101 ALA A N 1
ATOM 728 C CA . ALA A 1 101 ? -8.597 14.468 -4.497 1.00 96.19 101 ALA A CA 1
ATOM 729 C C . ALA A 1 101 ? -8.010 13.058 -4.291 1.00 96.19 101 ALA A C 1
ATOM 731 O O . ALA A 1 101 ? -6.988 12.728 -4.885 1.00 96.19 101 ALA A O 1
ATOM 732 N N . ALA A 1 102 ? -8.668 12.208 -3.495 1.00 96.44 102 ALA A N 1
ATOM 733 C CA . ALA A 1 102 ? -8.250 10.822 -3.309 1.00 96.44 102 ALA A CA 1
ATOM 734 C C . ALA A 1 102 ? -8.498 9.981 -4.568 1.00 96.44 102 ALA A C 1
ATOM 736 O O . ALA A 1 102 ? -7.707 9.088 -4.867 1.00 96.44 102 ALA A O 1
ATOM 737 N N . ALA A 1 103 ? -9.564 10.267 -5.322 1.00 94.19 103 ALA A N 1
ATOM 738 C CA . ALA A 1 103 ? -9.826 9.602 -6.595 1.00 94.19 103 ALA A CA 1
ATOM 739 C C . ALA A 1 103 ? -8.759 9.951 -7.646 1.00 94.19 103 ALA A C 1
ATOM 741 O O . ALA A 1 103 ? -8.233 9.055 -8.306 1.00 94.19 103 ALA A O 1
ATOM 742 N N . ASP A 1 104 ? -8.394 11.231 -7.745 1.00 95.62 104 ASP A N 1
ATOM 743 C CA . ASP A 1 104 ? -7.402 11.719 -8.711 1.00 95.62 104 ASP A CA 1
ATOM 744 C C . ASP A 1 104 ? -5.966 11.286 -8.370 1.00 95.62 104 ASP A C 1
ATOM 746 O O . ASP A 1 104 ? -5.128 11.130 -9.258 1.00 95.62 104 ASP A O 1
ATOM 750 N N . ALA A 1 105 ? -5.672 11.078 -7.085 1.00 96.50 105 ALA A N 1
ATOM 751 C CA . ALA A 1 105 ? -4.343 10.716 -6.600 1.00 96.50 105 ALA A CA 1
ATOM 752 C C . ALA A 1 105 ? -4.052 9.203 -6.612 1.00 96.50 105 ALA A C 1
ATOM 754 O O . ALA A 1 105 ? -2.984 8.788 -6.149 1.00 96.50 105 ALA A O 1
ATOM 755 N N . LEU A 1 106 ? -4.982 8.357 -7.075 1.00 94.88 106 LEU A N 1
ATOM 756 C CA . LEU A 1 106 ? -4.762 6.910 -7.101 1.00 94.88 106 LEU A CA 1
ATOM 757 C C . LEU A 1 106 ? -3.613 6.560 -8.071 1.00 94.88 106 LEU A C 1
ATOM 759 O O . LEU A 1 106 ? -3.624 7.014 -9.218 1.00 94.88 106 LEU A O 1
ATOM 763 N N . PRO A 1 107 ? -2.622 5.743 -7.663 1.00 93.62 107 PRO A N 1
ATOM 764 C CA . PRO A 1 107 ? -1.503 5.410 -8.534 1.00 93.62 107 PRO A CA 1
ATOM 765 C C . PRO A 1 107 ? -1.950 4.694 -9.814 1.00 93.62 107 PRO A C 1
ATOM 767 O O . PRO A 1 107 ? -2.835 3.835 -9.797 1.00 93.62 107 PRO A O 1
ATOM 770 N N . ALA A 1 108 ? -1.295 5.012 -10.932 1.00 90.81 108 ALA A N 1
ATOM 771 C CA . ALA A 1 108 ? -1.597 4.399 -12.222 1.00 90.81 108 ALA A CA 1
ATOM 772 C C . ALA A 1 108 ? -1.479 2.865 -12.163 1.00 90.81 108 ALA A C 1
ATOM 774 O O . ALA A 1 108 ? -0.551 2.314 -11.569 1.00 90.81 108 ALA A O 1
ATOM 775 N N . GLY A 1 109 ? -2.429 2.169 -12.792 1.00 89.88 109 GLY A N 1
ATOM 776 C CA . GLY A 1 109 ? -2.473 0.704 -12.799 1.00 89.88 109 GLY A CA 1
ATOM 777 C C . GLY A 1 109 ? -2.933 0.071 -11.480 1.00 89.88 109 GLY A C 1
ATOM 778 O O . GLY A 1 109 ? -2.912 -1.155 -11.377 1.00 89.88 109 GLY A O 1
ATOM 779 N N . LYS A 1 110 ? -3.364 0.861 -10.487 1.00 92.94 110 LYS A N 1
ATOM 780 C CA . LYS A 1 110 ? -4.021 0.367 -9.270 1.00 92.94 110 LYS A CA 1
ATOM 781 C C . LYS A 1 110 ? -5.529 0.581 -9.353 1.00 92.94 110 LYS A C 1
ATOM 783 O O . LYS A 1 110 ? -6.009 1.563 -9.911 1.00 92.94 110 LYS A O 1
ATOM 788 N N . SER A 1 111 ? -6.274 -0.346 -8.767 1.00 93.62 111 SER A N 1
ATOM 789 C CA . SER A 1 111 ? -7.722 -0.241 -8.578 1.00 93.62 111 SER A CA 1
ATOM 790 C C . SER A 1 111 ? -8.062 -0.602 -7.141 1.00 93.62 111 SER A C 1
ATOM 792 O O . SER A 1 111 ? -7.525 -1.580 -6.631 1.00 93.62 111 SER A O 1
ATOM 794 N N . ILE A 1 112 ? -8.903 0.184 -6.471 1.00 95.38 112 ILE A N 1
ATOM 795 C CA . ILE A 1 112 ? -9.399 -0.169 -5.134 1.00 95.38 112 ILE A CA 1
ATOM 796 C C . ILE A 1 112 ? -10.395 -1.326 -5.285 1.00 95.38 112 ILE A C 1
ATOM 798 O O . ILE A 1 112 ? -11.254 -1.282 -6.166 1.00 95.38 112 ILE A O 1
ATOM 802 N N . ILE A 1 113 ? -10.246 -2.360 -4.453 1.00 94.81 113 ILE A N 1
ATOM 803 C CA . ILE A 1 113 ? -11.072 -3.581 -4.482 1.00 94.81 113 ILE A CA 1
ATOM 804 C C . ILE A 1 113 ? -11.810 -3.858 -3.164 1.00 94.81 113 ILE A C 1
ATOM 806 O O . ILE A 1 113 ? -12.554 -4.835 -3.067 1.00 94.81 113 ILE A O 1
ATOM 810 N N . SER A 1 114 ? -11.574 -3.032 -2.145 1.00 94.62 114 SER A N 1
ATOM 811 C CA . SER A 1 114 ? -12.253 -3.072 -0.852 1.00 94.62 114 SER A CA 1
ATOM 812 C C . SER A 1 114 ? -13.068 -1.802 -0.634 1.00 94.62 114 SER A C 1
ATOM 814 O O . SER A 1 114 ? -12.895 -0.808 -1.339 1.00 94.62 114 SER A O 1
ATOM 816 N N . ASP A 1 115 ? -13.879 -1.804 0.416 1.00 95.75 115 ASP A N 1
ATOM 817 C CA . ASP A 1 115 ? -14.313 -0.557 1.039 1.00 95.75 115 ASP A CA 1
ATOM 818 C C . ASP A 1 115 ? -13.109 0.215 1.608 1.00 95.75 115 ASP A C 1
ATOM 820 O O . ASP A 1 115 ? -11.989 -0.310 1.706 1.00 95.75 115 ASP A O 1
ATOM 824 N N . VAL A 1 116 ? -13.330 1.481 1.951 1.00 96.94 116 VAL A N 1
ATOM 825 C CA . VAL A 1 116 ? -12.299 2.355 2.507 1.00 96.94 116 VAL A CA 1
ATOM 826 C C . VAL A 1 116 ? -12.411 2.362 4.027 1.00 96.94 116 VAL A C 1
ATOM 828 O O . VAL A 1 116 ? -13.465 2.633 4.596 1.00 96.94 116 VAL A O 1
ATOM 831 N N . TYR A 1 117 ? -11.300 2.065 4.689 1.00 97.06 117 TYR A N 1
ATOM 832 C CA . TYR A 1 117 ? -11.179 2.033 6.140 1.00 97.06 117 TYR A CA 1
ATOM 833 C C . TYR A 1 117 ? -10.722 3.409 6.626 1.00 97.06 117 TYR A C 1
ATOM 835 O O . TYR A 1 117 ? -9.531 3.720 6.587 1.00 97.06 117 TYR A O 1
ATOM 843 N N . VAL A 1 118 ? -11.668 4.249 7.038 1.00 96.88 118 VAL A N 1
ATOM 844 C CA . VAL A 1 118 ? -11.421 5.617 7.506 1.00 96.88 118 VAL A CA 1
ATOM 845 C C . VAL A 1 118 ? -10.967 5.580 8.958 1.00 96.88 118 VAL A C 1
ATOM 847 O O . VAL A 1 118 ? -11.674 5.070 9.829 1.00 96.88 118 VAL A O 1
ATOM 850 N N . VAL A 1 119 ? -9.787 6.132 9.222 1.00 95.56 119 VAL A N 1
ATOM 851 C CA . VAL A 1 119 ? -9.191 6.174 10.555 1.00 95.56 119 VAL A CA 1
ATOM 852 C C . VAL A 1 119 ? -9.536 7.510 11.200 1.00 95.56 119 VAL A C 1
ATOM 854 O O . VAL A 1 119 ? -9.182 8.572 10.694 1.00 95.56 119 VAL A O 1
ATOM 857 N N . SER A 1 120 ? -10.234 7.461 12.329 1.00 94.31 120 SER A N 1
ATOM 858 C CA . SER A 1 120 ? -10.523 8.636 13.152 1.00 94.31 120 SER A CA 1
ATOM 859 C C . SER A 1 120 ? -9.590 8.632 14.352 1.00 94.31 120 SER A C 1
ATOM 861 O O . SER A 1 120 ? -9.598 7.680 15.131 1.00 94.31 120 SER A O 1
ATOM 863 N N . THR A 1 121 ? -8.768 9.669 14.490 1.00 91.19 121 THR A N 1
ATOM 864 C CA . THR A 1 121 ? -7.808 9.811 15.590 1.00 91.19 121 THR A CA 1
ATOM 865 C C . THR A 1 121 ? -7.909 11.213 16.180 1.00 91.19 121 THR A C 1
ATOM 867 O O . THR A 1 121 ? -8.114 12.178 15.444 1.00 91.19 121 THR A O 1
ATOM 870 N N . ASP A 1 122 ? -7.766 11.335 17.500 1.00 85.06 122 ASP A N 1
ATOM 871 C CA . ASP A 1 122 ? -7.707 12.651 18.158 1.00 85.06 122 ASP A CA 1
ATOM 872 C C . ASP A 1 122 ? -6.319 13.292 17.989 1.00 85.06 122 ASP A C 1
ATOM 874 O O . ASP A 1 122 ? -6.193 14.497 17.792 1.00 85.06 122 ASP A O 1
ATOM 878 N N . ASP A 1 123 ? -5.282 12.450 18.002 1.00 86.75 123 ASP A N 1
ATOM 879 C CA . ASP A 1 123 ? -3.871 12.788 17.812 1.00 86.75 123 ASP A CA 1
ATOM 880 C C . ASP A 1 123 ? -3.218 11.784 16.847 1.00 86.75 123 ASP A C 1
ATOM 882 O O . ASP A 1 123 ? -3.828 10.787 16.458 1.00 86.75 123 ASP A O 1
ATOM 886 N N . ALA A 1 124 ? -1.957 12.007 16.464 1.00 90.00 124 ALA A N 1
ATOM 887 C CA . ALA A 1 124 ? -1.209 11.040 15.661 1.00 90.00 124 ALA A CA 1
ATOM 888 C C . ALA A 1 124 ? -1.133 9.675 16.375 1.00 90.00 124 ALA A C 1
ATOM 890 O O . ALA A 1 124 ? -0.537 9.552 17.447 1.00 90.00 124 ALA A O 1
ATOM 891 N N . ALA A 1 125 ? -1.729 8.651 15.763 1.00 94.00 125 ALA A N 1
ATOM 892 C CA . ALA A 1 125 ? -1.750 7.292 16.288 1.00 94.00 125 ALA A CA 1
ATOM 893 C C . ALA A 1 125 ? -0.746 6.393 15.556 1.00 94.00 125 ALA A C 1
ATOM 895 O O . ALA A 1 125 ? -0.542 6.511 14.345 1.00 94.00 125 ALA A O 1
ATOM 896 N N . THR A 1 126 ? -0.153 5.465 16.304 1.00 96.00 126 THR A N 1
ATOM 897 C CA . THR A 1 126 ? 0.778 4.451 15.796 1.00 96.00 126 THR A CA 1
ATOM 898 C C . THR A 1 126 ? 0.265 3.083 16.202 1.00 96.00 126 THR A C 1
ATOM 900 O O . THR A 1 126 ? -0.115 2.874 17.358 1.00 96.00 126 THR A O 1
ATOM 903 N N . GLY A 1 127 ? 0.280 2.138 15.271 1.00 94.94 127 GLY A N 1
ATOM 904 C CA . GLY A 1 127 ? -0.134 0.776 15.546 1.00 94.94 127 GLY A CA 1
ATOM 905 C C . GLY A 1 127 ? 0.010 -0.147 14.349 1.00 94.94 127 GLY A C 1
ATOM 906 O O . GLY A 1 127 ? 0.625 0.184 13.336 1.00 94.94 127 GLY A O 1
ATOM 907 N N . GLN A 1 128 ? -0.580 -1.322 14.498 1.00 96.69 128 GLN A N 1
ATOM 908 C CA . GLN A 1 128 ? -0.708 -2.342 13.474 1.00 96.69 128 GLN A CA 1
ATOM 909 C C . GLN A 1 128 ? -2.187 -2.559 13.161 1.00 96.69 128 GLN A C 1
ATOM 911 O O . GLN A 1 128 ? -3.027 -2.604 14.063 1.00 96.69 128 GLN A O 1
ATOM 916 N N . VAL A 1 129 ? -2.492 -2.736 11.878 1.00 96.75 129 VAL A N 1
ATOM 917 C CA . VAL A 1 129 ? -3.840 -3.024 11.391 1.00 96.75 129 VAL A CA 1
ATOM 918 C C . VAL A 1 129 ? -3.827 -4.371 10.683 1.00 96.75 129 VAL A C 1
ATOM 920 O O . VAL A 1 129 ? -2.916 -4.664 9.910 1.00 96.75 129 VAL A O 1
ATOM 923 N N . ALA A 1 130 ? -4.843 -5.188 10.935 1.00 96.62 130 ALA A N 1
ATOM 924 C CA . ALA A 1 130 ? -5.136 -6.374 10.148 1.00 96.62 130 ALA A CA 1
ATOM 925 C C . ALA A 1 130 ? -6.519 -6.231 9.514 1.00 96.62 130 ALA A C 1
ATOM 927 O O . ALA A 1 130 ? -7.495 -5.920 10.199 1.00 96.62 130 ALA A O 1
ATOM 928 N N . LEU A 1 131 ? -6.588 -6.433 8.201 1.00 96.44 131 LEU A N 1
ATOM 929 C CA . LEU A 1 131 ? -7.798 -6.262 7.403 1.00 96.44 131 LEU A CA 1
ATOM 930 C C . LEU A 1 131 ? -8.123 -7.565 6.675 1.00 96.44 131 LEU A C 1
ATOM 932 O O . LEU A 1 131 ? -7.262 -8.133 6.002 1.00 96.44 131 LEU A O 1
ATOM 936 N N . ALA A 1 132 ? -9.360 -8.039 6.782 1.00 95.31 132 ALA A N 1
ATOM 937 C CA . ALA A 1 132 ? -9.833 -9.212 6.058 1.00 95.31 132 ALA A CA 1
ATOM 938 C C . ALA A 1 132 ? -9.795 -8.980 4.545 1.00 95.31 132 ALA A C 1
ATOM 940 O O . ALA A 1 132 ? -10.274 -7.961 4.048 1.00 95.31 132 ALA A O 1
ATOM 941 N N . ILE A 1 133 ? -9.242 -9.945 3.812 1.00 95.00 133 ILE A N 1
ATOM 942 C CA . ILE A 1 133 ? -9.181 -9.885 2.353 1.00 95.00 133 ILE A CA 1
ATOM 943 C C . ILE A 1 133 ? -10.596 -10.129 1.797 1.00 95.00 133 ILE A C 1
ATOM 945 O O . ILE A 1 133 ? -11.190 -11.171 2.097 1.00 95.00 133 ILE A O 1
ATOM 949 N N . PRO A 1 134 ? -11.157 -9.211 0.983 1.00 91.38 134 PRO A N 1
ATOM 950 C CA . PRO A 1 134 ? -12.472 -9.399 0.385 1.00 91.38 134 PRO A CA 1
ATOM 951 C C . PRO A 1 134 ? -12.533 -10.675 -0.458 1.00 91.38 134 PRO A C 1
ATOM 953 O O . PRO A 1 134 ? -11.607 -10.982 -1.205 1.00 91.38 134 PRO A O 1
ATOM 956 N N . ALA A 1 135 ? -13.662 -11.386 -0.430 1.00 88.00 135 ALA A N 1
ATOM 957 C CA . ALA A 1 135 ? -13.860 -12.572 -1.273 1.00 88.00 135 ALA A CA 1
ATOM 958 C C . ALA A 1 135 ? -13.856 -12.255 -2.784 1.00 88.00 135 ALA A C 1
ATOM 960 O O . ALA A 1 135 ? -13.703 -13.152 -3.609 1.00 88.00 135 ALA A O 1
ATOM 961 N N . THR A 1 136 ? -14.045 -10.983 -3.143 1.00 84.56 136 THR A N 1
ATOM 962 C CA . THR A 1 136 ? -13.958 -10.451 -4.509 1.00 84.56 136 THR A CA 1
ATOM 963 C C . THR A 1 136 ? -12.523 -10.195 -4.965 1.00 84.56 136 THR A C 1
ATOM 965 O O . THR A 1 136 ? -12.314 -9.918 -6.147 1.00 84.56 136 THR A O 1
ATOM 968 N N . ALA A 1 137 ? -11.541 -10.274 -4.063 1.00 87.94 137 ALA A N 1
ATOM 969 C CA . ALA A 1 137 ? -10.141 -10.106 -4.409 1.00 87.94 137 ALA A CA 1
ATOM 970 C C . ALA A 1 137 ? -9.691 -11.215 -5.372 1.00 87.94 137 ALA A C 1
ATOM 972 O O . ALA A 1 137 ? -10.004 -12.391 -5.180 1.00 87.94 137 ALA A O 1
ATOM 973 N N . GLY A 1 138 ? -8.956 -10.832 -6.421 1.00 86.94 138 GLY A N 1
ATOM 974 C CA . GLY A 1 138 ? -8.350 -11.785 -7.351 1.00 86.94 138 GLY A CA 1
ATOM 975 C C . GLY A 1 138 ? -7.118 -12.481 -6.756 1.00 86.94 138 GLY A C 1
ATOM 976 O O . GLY A 1 138 ? -7.129 -12.956 -5.624 1.00 86.94 138 GLY A O 1
ATOM 977 N N . ASP A 1 139 ? -6.024 -12.555 -7.521 1.00 90.69 139 ASP A N 1
ATOM 978 C CA . ASP A 1 139 ? -4.774 -13.137 -7.015 1.00 90.69 139 ASP A CA 1
ATOM 979 C C . ASP A 1 139 ? -4.222 -12.310 -5.843 1.00 90.69 139 ASP A C 1
ATOM 981 O O . ASP A 1 139 ? -3.871 -11.138 -6.001 1.00 90.69 139 ASP A O 1
ATOM 985 N N . GLN A 1 140 ? -4.090 -12.943 -4.677 1.00 90.56 140 GLN A N 1
ATOM 986 C CA . GLN A 1 140 ? -3.590 -12.308 -3.460 1.00 90.56 140 GLN A CA 1
ATOM 987 C C . GLN A 1 140 ? -2.183 -11.714 -3.621 1.00 90.56 140 GLN A C 1
ATOM 989 O O . GLN A 1 140 ? -1.851 -10.736 -2.962 1.00 90.56 140 GLN A O 1
ATOM 994 N N . LYS A 1 141 ? -1.364 -12.239 -4.543 1.00 89.50 141 LYS A N 1
ATOM 995 C CA . LYS A 1 141 ? -0.018 -11.706 -4.826 1.00 89.50 141 LYS A CA 1
ATOM 996 C C . LYS A 1 141 ? -0.023 -10.336 -5.500 1.00 89.50 141 LYS A C 1
ATOM 998 O O . LYS A 1 141 ? 1.025 -9.711 -5.611 1.00 89.50 141 LYS A O 1
ATOM 1003 N N . THR A 1 142 ? -1.176 -9.911 -6.004 1.00 92.62 142 THR A N 1
ATOM 1004 C CA . THR A 1 142 ? -1.357 -8.621 -6.684 1.00 92.62 142 THR A CA 1
ATOM 1005 C C . THR A 1 142 ? -2.021 -7.578 -5.789 1.00 92.62 142 THR A C 1
ATOM 1007 O O . THR A 1 142 ? -2.298 -6.472 -6.263 1.00 92.62 142 THR A O 1
ATOM 1010 N N . LEU A 1 143 ? -2.298 -7.946 -4.531 1.00 95.12 143 LEU A N 1
ATOM 1011 C CA . LEU A 1 143 ? -2.916 -7.087 -3.535 1.00 95.12 143 LEU A CA 1
ATOM 1012 C C . LEU A 1 143 ? -1.866 -6.255 -2.819 1.00 95.12 143 LEU A C 1
ATOM 1014 O O . LEU A 1 143 ? -0.890 -6.786 -2.298 1.00 95.12 143 LEU A O 1
ATOM 1018 N N . ASP A 1 144 ? -2.145 -4.965 -2.734 1.00 95.94 144 ASP A N 1
ATOM 1019 C CA . ASP A 1 144 ? -1.360 -4.006 -1.979 1.00 95.94 144 ASP A CA 1
ATOM 1020 C C . ASP A 1 144 ? -2.290 -3.187 -1.093 1.00 95.94 144 ASP A C 1
ATOM 1022 O O . ASP A 1 144 ? -3.406 -2.846 -1.495 1.00 95.94 144 ASP A O 1
ATOM 1026 N N . LEU A 1 145 ? -1.813 -2.802 0.086 1.00 97.31 145 LEU A N 1
ATOM 1027 C CA . LEU A 1 145 ? -2.513 -1.843 0.928 1.00 97.31 145 LEU A CA 1
ATOM 1028 C C . LEU A 1 145 ? -1.948 -0.448 0.712 1.00 97.31 145 LEU A C 1
ATOM 1030 O O . LEU A 1 145 ? -0.735 -0.241 0.769 1.00 97.31 145 LEU A O 1
ATOM 1034 N N . PHE A 1 146 ? -2.841 0.509 0.494 1.00 97.75 146 PHE A N 1
ATOM 1035 C CA . PHE A 1 146 ? -2.485 1.915 0.399 1.00 97.75 146 PHE A CA 1
ATOM 1036 C C . PHE A 1 146 ? -3.174 2.721 1.494 1.00 97.75 146 PHE A C 1
ATOM 1038 O O . PHE A 1 146 ? -4.327 2.470 1.841 1.00 97.75 146 PHE A O 1
ATOM 1045 N N . GLY A 1 147 ? -2.443 3.700 2.019 1.00 97.69 147 GLY A N 1
ATOM 1046 C CA . GLY A 1 147 ? -2.901 4.675 2.995 1.00 97.69 147 GLY A CA 1
ATOM 1047 C C . GLY A 1 147 ? -3.071 6.045 2.363 1.00 97.69 147 GLY A C 1
ATOM 1048 O O . GLY A 1 147 ? -2.152 6.551 1.724 1.00 97.69 147 GLY A O 1
ATOM 1049 N N . TRP A 1 148 ? -4.231 6.653 2.559 1.00 97.88 148 TRP A N 1
ATOM 1050 C CA . TRP A 1 148 ? -4.509 8.034 2.202 1.00 97.88 148 TRP A CA 1
ATOM 1051 C C . TRP A 1 148 ? -4.070 8.961 3.335 1.00 97.88 148 TRP A C 1
ATOM 1053 O O . TRP A 1 148 ? -4.545 8.835 4.465 1.00 97.88 148 TRP A O 1
ATOM 1063 N N . ASN A 1 149 ? -3.181 9.910 3.045 1.00 94.94 149 ASN A N 1
ATOM 1064 C CA . ASN A 1 149 ? -2.689 10.888 4.026 1.00 94.94 149 ASN A CA 1
ATOM 1065 C C . ASN A 1 149 ? -3.316 12.288 3.870 1.00 94.94 149 ASN A C 1
ATOM 1067 O O . ASN A 1 149 ? -2.743 13.266 4.344 1.0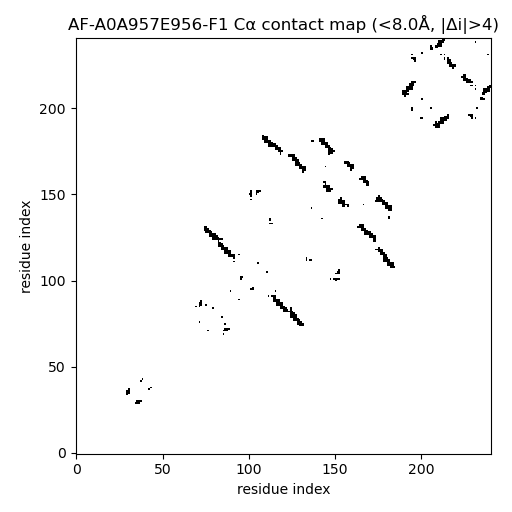0 94.94 149 ASN A O 1
ATOM 1071 N N . ASN A 1 150 ? -4.481 12.377 3.218 1.00 95.06 150 ASN A N 1
ATOM 1072 C CA . ASN A 1 150 ? -5.157 13.612 2.789 1.00 95.06 150 ASN A CA 1
ATOM 1073 C C . ASN A 1 150 ? -4.566 14.313 1.557 1.00 95.06 150 ASN A C 1
ATOM 1075 O O . ASN A 1 150 ? -5.134 15.306 1.109 1.00 95.06 150 ASN A O 1
ATOM 1079 N N . GLU A 1 151 ? -3.489 13.786 0.973 1.00 95.94 151 GLU A N 1
ATOM 1080 C CA . GLU A 1 151 ? -2.874 14.354 -0.235 1.00 95.94 151 GLU A CA 1
ATOM 1081 C C . GLU A 1 151 ? -2.503 13.290 -1.275 1.00 95.94 151 GLU A C 1
ATOM 1083 O O . GLU A 1 151 ? -2.743 13.464 -2.468 1.00 95.94 151 GLU A O 1
ATOM 1088 N N . THR A 1 152 ? -1.937 12.168 -0.833 1.00 97.25 152 THR A N 1
ATOM 1089 C CA . THR A 1 152 ? -1.468 11.079 -1.695 1.00 97.25 152 THR A CA 1
ATOM 1090 C C . THR A 1 152 ? -1.812 9.719 -1.104 1.00 97.25 152 THR A C 1
ATOM 1092 O O . THR A 1 152 ? -1.899 9.547 0.116 1.00 97.25 152 THR A O 1
ATOM 1095 N N . TRP A 1 153 ? -1.968 8.732 -1.985 1.00 97.88 153 TRP A N 1
ATOM 1096 C CA . TRP A 1 153 ? -1.963 7.330 -1.593 1.00 97.88 153 TRP A CA 1
ATOM 1097 C C . TRP A 1 153 ? -0.525 6.842 -1.458 1.00 97.88 153 TRP A C 1
ATOM 1099 O O . TRP A 1 153 ? 0.257 6.896 -2.408 1.00 97.88 153 TRP A O 1
ATOM 1109 N N . GLN A 1 154 ? -0.185 6.328 -0.283 1.00 97.38 154 GLN A N 1
ATOM 1110 C CA . GLN A 1 154 ? 1.133 5.787 0.020 1.00 97.38 154 GLN A CA 1
ATOM 1111 C C . GLN A 1 154 ? 1.041 4.289 0.264 1.00 97.38 154 GLN A C 1
ATOM 1113 O O . GLN A 1 154 ? 0.132 3.819 0.944 1.00 97.38 154 GLN A O 1
ATOM 1118 N N . PHE A 1 155 ? 1.980 3.535 -0.298 1.00 96.94 155 PHE A N 1
ATOM 1119 C CA . PHE A 1 155 ? 2.058 2.101 -0.056 1.00 96.94 155 PHE A CA 1
ATOM 1120 C C . PHE A 1 155 ? 2.323 1.830 1.429 1.00 96.94 155 PHE A C 1
ATOM 1122 O O . PHE A 1 155 ? 3.242 2.409 2.012 1.00 96.94 155 PHE A O 1
ATOM 1129 N N . ILE A 1 156 ? 1.546 0.921 2.016 1.00 97.06 156 ILE A N 1
ATOM 1130 C CA . ILE A 1 156 ? 1.732 0.448 3.385 1.00 97.06 156 ILE A CA 1
ATOM 1131 C C . ILE A 1 156 ? 2.341 -0.957 3.333 1.00 97.06 156 ILE A C 1
ATOM 1133 O O . ILE A 1 156 ? 1.673 -1.902 2.891 1.00 97.06 156 ILE A O 1
ATOM 1137 N N . PRO A 1 157 ? 3.579 -1.134 3.831 1.00 95.81 157 PRO A N 1
ATOM 1138 C CA . PRO A 1 157 ? 4.179 -2.451 3.966 1.00 95.81 157 PRO A CA 1
ATOM 1139 C C . PRO A 1 157 ? 3.281 -3.386 4.774 1.00 95.81 157 PRO A C 1
ATOM 1141 O O . PRO A 1 157 ? 2.924 -3.112 5.924 1.00 95.81 157 PRO A O 1
ATOM 1144 N N . SER A 1 158 ? 2.918 -4.502 4.155 1.00 95.62 158 SER A N 1
ATOM 1145 C CA . SER A 1 158 ? 1.966 -5.457 4.703 1.00 95.62 158 SER A CA 1
ATOM 1146 C C . SER A 1 158 ? 2.275 -6.876 4.243 1.00 95.62 158 SER A C 1
ATOM 1148 O O . SER A 1 158 ? 2.994 -7.095 3.265 1.00 95.62 158 SER A O 1
ATOM 1150 N N . GLN A 1 159 ? 1.776 -7.851 4.996 1.00 96.06 159 GLN A N 1
ATOM 1151 C CA . GLN A 1 159 ? 1.927 -9.272 4.713 1.00 96.06 159 GLN A CA 1
ATOM 1152 C C . GLN A 1 159 ? 0.576 -9.962 4.836 1.00 96.06 159 GLN A C 1
ATOM 1154 O O . GLN A 1 159 ? -0.233 -9.623 5.696 1.00 96.06 159 GLN A O 1
ATOM 1159 N N . ILE A 1 160 ? 0.346 -10.954 3.986 1.00 95.44 160 ILE A N 1
ATOM 1160 C CA . ILE A 1 160 ? -0.840 -11.798 4.083 1.00 95.44 160 ILE A CA 1
ATOM 1161 C C . ILE A 1 160 ? -0.580 -12.866 5.143 1.00 95.44 160 ILE A C 1
ATOM 1163 O O . ILE A 1 160 ? 0.367 -13.645 5.014 1.00 95.44 160 ILE A O 1
ATOM 1167 N N . ASP A 1 161 ? -1.436 -12.933 6.159 1.00 94.31 161 ASP A N 1
ATOM 1168 C CA . ASP A 1 161 ? -1.512 -14.087 7.048 1.00 94.31 161 ASP A CA 1
ATOM 1169 C C . ASP A 1 161 ? -2.420 -15.152 6.407 1.00 94.31 161 ASP A C 1
ATOM 1171 O O . ASP A 1 161 ? -3.643 -14.977 6.335 1.00 94.31 161 ASP A O 1
ATOM 1175 N N . PRO A 1 162 ? -1.858 -16.283 5.943 1.00 88.50 162 PRO A N 1
ATOM 1176 C CA . PRO A 1 162 ? -2.627 -17.307 5.247 1.00 88.50 162 PRO A CA 1
ATOM 1177 C C . PRO A 1 162 ? -3.637 -18.025 6.152 1.00 88.50 162 PRO A C 1
ATOM 1179 O O . PRO A 1 162 ? -4.578 -18.632 5.635 1.00 88.50 162 PRO A O 1
ATOM 1182 N N . ASN A 1 163 ? -3.457 -17.979 7.479 1.00 90.94 163 ASN A N 1
ATOM 1183 C CA . ASN A 1 163 ? -4.334 -18.673 8.425 1.00 90.94 163 ASN A CA 1
ATOM 1184 C C . ASN A 1 163 ? -5.628 -17.896 8.665 1.00 90.94 163 ASN A C 1
ATOM 1186 O O . ASN A 1 163 ? -6.701 -18.493 8.735 1.00 90.94 163 ASN A O 1
ATOM 1190 N N . SER A 1 164 ? -5.516 -16.574 8.793 1.00 90.06 164 SER A N 1
ATOM 1191 C CA . SER A 1 164 ? -6.647 -15.679 9.046 1.00 90.06 164 SER A CA 1
ATOM 1192 C C . SER A 1 164 ? -7.218 -15.049 7.773 1.00 90.06 164 SER A C 1
ATOM 1194 O O . SER A 1 164 ? -8.300 -14.471 7.835 1.00 90.06 164 SER A O 1
ATOM 1196 N N . GLN A 1 165 ? -6.541 -15.194 6.623 1.00 93.38 165 GLN A N 1
ATOM 1197 C CA . GLN A 1 165 ? -6.900 -14.532 5.358 1.00 93.38 165 GLN A CA 1
ATOM 1198 C C . GLN A 1 165 ? -6.995 -13.008 5.524 1.00 93.38 165 GLN A C 1
ATOM 1200 O O . GLN A 1 165 ? -7.897 -12.350 4.999 1.00 93.38 165 GLN A O 1
ATOM 1205 N N . GLN A 1 166 ? -6.051 -12.455 6.285 1.00 95.19 166 GLN A N 1
ATOM 1206 C CA . GLN A 1 166 ? -5.944 -11.028 6.549 1.00 95.19 166 GLN A CA 1
ATOM 1207 C C . GLN A 1 166 ? -4.651 -10.475 5.975 1.00 95.19 166 GLN A C 1
ATOM 1209 O O . GLN A 1 166 ? -3.620 -11.145 5.934 1.00 95.19 166 GLN A O 1
ATOM 1214 N N . LEU A 1 167 ? -4.711 -9.219 5.565 1.00 96.31 167 LEU A N 1
ATOM 1215 C CA . LEU A 1 167 ? -3.557 -8.423 5.220 1.00 96.31 167 LEU A CA 1
ATOM 1216 C C . LEU A 1 167 ? -3.177 -7.592 6.453 1.00 96.31 167 LEU A C 1
ATOM 1218 O O . LEU A 1 167 ? -3.968 -6.782 6.937 1.00 96.31 167 LEU A O 1
ATOM 1222 N N . VAL A 1 168 ? -1.986 -7.851 6.987 1.00 97.06 168 VAL A N 1
ATOM 1223 C CA . VAL A 1 168 ? -1.488 -7.318 8.260 1.00 97.06 168 VAL A CA 1
ATOM 1224 C C . VAL A 1 168 ? -0.359 -6.336 7.989 1.00 97.06 168 VAL A C 1
ATOM 1226 O O . VAL A 1 168 ? 0.607 -6.668 7.299 1.00 97.06 168 VAL A O 1
ATOM 1229 N N . THR A 1 169 ? -0.458 -5.125 8.525 1.00 97.50 169 THR A N 1
ATOM 1230 C CA . THR A 1 169 ? 0.568 -4.091 8.352 1.00 97.50 169 THR A CA 1
ATOM 1231 C C . THR A 1 169 ? 1.758 -4.312 9.280 1.00 97.50 169 THR A C 1
ATOM 1233 O O . THR A 1 169 ? 1.660 -4.960 10.325 1.00 97.50 169 THR A O 1
ATOM 1236 N N . ALA A 1 170 ? 2.900 -3.720 8.939 1.00 95.31 170 ALA A N 1
ATOM 1237 C CA . ALA A 1 170 ? 3.905 -3.432 9.956 1.00 95.31 170 ALA A CA 1
ATOM 1238 C C . ALA A 1 170 ? 3.361 -2.413 10.977 1.00 95.31 170 ALA A C 1
ATOM 1240 O O . ALA A 1 170 ? 2.393 -1.697 10.706 1.00 95.31 170 ALA A O 1
ATOM 1241 N N . GLU A 1 171 ? 3.992 -2.350 12.146 1.00 95.25 171 GLU A N 1
ATOM 1242 C CA . GLU A 1 171 ? 3.741 -1.278 13.104 1.00 95.25 171 GLU A CA 1
ATOM 1243 C C . GLU A 1 171 ? 4.215 0.061 12.524 1.00 95.25 171 GLU A C 1
ATOM 1245 O O . GLU A 1 171 ? 5.343 0.173 12.036 1.00 95.25 171 GLU A O 1
ATOM 1250 N N . GLY A 1 172 ? 3.356 1.077 12.564 1.00 95.06 172 GLY A N 1
ATOM 1251 C CA . GLY A 1 172 ? 3.665 2.389 12.010 1.00 95.06 172 GLY A CA 1
ATOM 1252 C C . GLY A 1 172 ? 2.572 3.416 12.268 1.00 95.06 172 GLY A C 1
ATOM 1253 O O . GLY A 1 172 ? 1.552 3.125 12.892 1.00 95.06 172 GLY A O 1
ATOM 1254 N N . GLN A 1 173 ? 2.808 4.645 11.812 1.00 96.06 173 GLN A N 1
ATOM 1255 C CA . GLN A 1 173 ? 1.814 5.709 11.903 1.00 96.06 173 GLN A CA 1
ATOM 1256 C C . GLN A 1 173 ? 0.593 5.354 11.046 1.00 96.06 173 GLN A C 1
ATOM 1258 O O . GLN A 1 173 ? 0.739 4.959 9.887 1.00 96.06 173 GLN A O 1
ATOM 1263 N N . LEU A 1 174 ? -0.603 5.508 11.612 1.00 96.25 174 LEU A N 1
ATOM 1264 C CA . LEU A 1 174 ? -1.843 5.228 10.899 1.00 96.25 174 LEU A CA 1
ATOM 1265 C C . LEU A 1 174 ? -2.164 6.374 9.920 1.00 96.25 174 LEU A C 1
ATOM 1267 O O . LEU A 1 174 ? -2.103 7.542 10.315 1.00 96.25 174 LEU A O 1
ATOM 1271 N N . PRO A 1 175 ? -2.492 6.074 8.650 1.00 97.00 175 PRO A N 1
ATOM 1272 C CA . PRO A 1 175 ? -2.957 7.077 7.692 1.00 97.00 175 PRO A CA 1
ATOM 1273 C C . PRO A 1 175 ? -4.397 7.510 8.010 1.00 97.00 175 PRO A C 1
ATOM 1275 O O . PRO A 1 175 ? -5.069 6.880 8.820 1.00 97.00 175 PRO A O 1
ATOM 1278 N N . ALA A 1 176 ? -4.900 8.548 7.336 1.00 96.44 176 ALA A N 1
ATOM 1279 C CA . ALA A 1 176 ? -6.276 9.023 7.519 1.00 96.44 176 ALA A CA 1
ATOM 1280 C C . ALA A 1 176 ? -7.321 8.046 6.954 1.00 96.44 176 ALA A C 1
ATOM 1282 O O . ALA A 1 176 ? -8.425 7.932 7.480 1.00 96.44 176 ALA A O 1
ATOM 1283 N N . ALA A 1 177 ? -6.981 7.313 5.894 1.00 97.56 177 ALA A N 1
ATOM 1284 C CA . ALA A 1 177 ? -7.782 6.189 5.424 1.00 97.56 177 ALA A CA 1
ATOM 1285 C C . ALA A 1 177 ? -6.895 5.098 4.823 1.00 97.56 177 ALA A C 1
ATOM 1287 O O . ALA A 1 177 ? -5.752 5.358 4.452 1.00 97.56 177 ALA A O 1
ATOM 1288 N N . MET A 1 178 ? -7.411 3.879 4.705 1.00 97.88 178 MET A N 1
ATOM 1289 C CA . MET A 1 178 ? -6.729 2.758 4.059 1.00 97.88 178 MET A CA 1
ATOM 1290 C C . MET A 1 178 ? -7.657 2.073 3.067 1.00 97.88 178 MET A C 1
ATOM 1292 O O . MET A 1 178 ? -8.860 1.982 3.295 1.00 97.88 178 MET A O 1
ATOM 1296 N N . ALA A 1 179 ? -7.098 1.549 1.984 1.00 97.31 179 ALA A N 1
ATOM 1297 C CA . ALA A 1 179 ? -7.842 0.760 1.015 1.00 97.31 179 ALA A CA 1
ATOM 1298 C C . ALA A 1 179 ? -6.957 -0.344 0.440 1.00 97.31 179 ALA A C 1
ATOM 1300 O O . ALA A 1 179 ? -5.772 -0.127 0.156 1.00 97.31 179 ALA A O 1
ATOM 1301 N N . MET A 1 180 ? -7.537 -1.530 0.248 1.00 97.06 180 MET A N 1
ATOM 1302 C CA . MET A 1 180 ? -6.877 -2.580 -0.515 1.00 97.06 180 MET A CA 1
ATOM 1303 C C . MET A 1 180 ? -6.999 -2.262 -1.994 1.00 97.06 180 MET A C 1
ATOM 1305 O O . MET A 1 180 ? -8.085 -1.994 -2.515 1.00 97.06 180 MET A O 1
ATOM 1309 N N . THR A 1 181 ? -5.870 -2.332 -2.677 1.00 96.31 181 THR A N 1
ATOM 1310 C CA . THR A 1 181 ? -5.782 -2.136 -4.113 1.00 96.31 181 THR A CA 1
ATOM 1311 C C . THR A 1 181 ? -5.287 -3.400 -4.785 1.00 96.31 181 THR A C 1
ATOM 1313 O O . THR A 1 181 ? -4.558 -4.195 -4.193 1.00 96.31 181 THR A O 1
ATOM 1316 N N . GLN A 1 182 ? -5.668 -3.571 -6.041 1.00 94.62 182 GLN A N 1
ATOM 1317 C CA . GLN A 1 182 ? -5.152 -4.610 -6.906 1.00 94.62 182 GLN A CA 1
ATOM 1318 C C . GLN A 1 182 ? -4.409 -3.986 -8.081 1.00 94.62 182 GLN A C 1
ATOM 1320 O O . GLN A 1 182 ? -4.888 -3.036 -8.714 1.00 94.62 182 GLN A O 1
ATOM 1325 N N . THR A 1 183 ? -3.234 -4.543 -8.368 1.00 92.38 183 THR A N 1
ATOM 1326 C CA . THR A 1 183 ? -2.432 -4.168 -9.533 1.00 92.38 183 THR A CA 1
ATOM 1327 C C . THR A 1 183 ? -3.023 -4.780 -10.795 1.00 92.38 183 THR A C 1
ATOM 1329 O O . THR A 1 183 ? -3.192 -5.997 -10.883 1.00 92.38 183 THR A O 1
ATOM 1332 N N . ALA A 1 184 ? -3.312 -3.939 -11.784 1.00 86.69 184 ALA A N 1
ATOM 1333 C CA . ALA A 1 184 ? -3.740 -4.393 -13.094 1.00 86.69 184 ALA A CA 1
ATOM 1334 C C . ALA A 1 184 ? -2.594 -5.135 -13.812 1.00 86.69 184 ALA A C 1
ATOM 1336 O O . ALA A 1 184 ? -1.429 -4.748 -13.678 1.00 86.69 184 ALA A O 1
ATOM 1337 N N . PRO A 1 185 ? -2.900 -6.171 -14.611 1.00 81.88 185 PRO A N 1
ATOM 1338 C CA . PRO A 1 185 ? -1.914 -6.771 -15.498 1.00 81.88 185 PRO A CA 1
ATOM 1339 C C . PRO A 1 185 ? -1.303 -5.708 -16.423 1.00 81.88 185 PRO A C 1
ATOM 1341 O O . PRO A 1 185 ? -2.013 -4.786 -16.840 1.00 81.88 185 PRO A O 1
ATOM 1344 N N . PRO A 1 186 ? -0.017 -5.834 -16.788 1.00 78.69 186 PRO A N 1
ATOM 1345 C CA . PRO A 1 186 ? 0.594 -4.922 -17.742 1.00 78.69 186 PRO A CA 1
ATOM 1346 C C . PRO A 1 186 ? -0.165 -4.969 -19.074 1.00 78.69 186 PRO A C 1
ATOM 1348 O O . PRO A 1 186 ? -0.541 -6.036 -19.562 1.00 78.69 186 PRO A O 1
ATOM 1351 N N . THR A 1 187 ? -0.403 -3.797 -19.662 1.00 76.88 187 THR A N 1
ATOM 1352 C CA . THR A 1 187 ? -1.149 -3.651 -20.924 1.00 76.88 187 THR A CA 1
ATOM 1353 C C . THR A 1 187 ? -0.320 -4.031 -22.151 1.00 76.88 187 THR A C 1
ATOM 1355 O O . THR A 1 187 ? -0.880 -4.243 -23.227 1.00 76.88 187 THR A O 1
ATOM 1358 N N . SER A 1 188 ? 0.998 -4.157 -21.994 1.00 77.62 188 SER A N 1
ATOM 1359 C CA . SER A 1 188 ? 1.930 -4.634 -23.011 1.00 77.62 188 SER A CA 1
ATOM 1360 C C . SER A 1 188 ? 2.941 -5.608 -22.406 1.00 77.62 188 SER A C 1
ATOM 1362 O O . SER A 1 188 ? 3.337 -5.502 -21.246 1.00 77.62 188 SER A O 1
ATOM 1364 N N . THR A 1 189 ? 3.366 -6.587 -23.201 1.00 79.62 189 THR A N 1
ATOM 1365 C CA . THR A 1 189 ? 4.511 -7.432 -22.858 1.00 79.62 189 THR A CA 1
ATOM 1366 C C . THR A 1 189 ? 5.780 -6.704 -23.272 1.00 79.62 189 THR A C 1
ATOM 1368 O O . THR A 1 189 ? 5.949 -6.404 -24.452 1.00 79.62 189 THR A O 1
ATOM 1371 N N . ALA A 1 190 ? 6.665 -6.441 -22.313 1.00 83.50 190 ALA A N 1
ATOM 1372 C CA 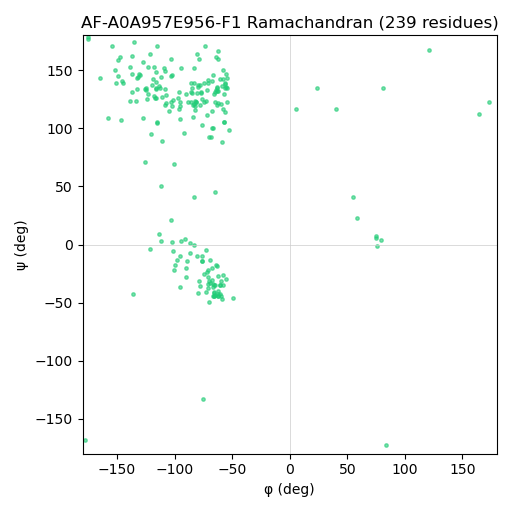. ALA A 1 190 ? 7.999 -5.954 -22.613 1.00 83.50 190 ALA A CA 1
ATOM 1373 C C . ALA A 1 190 ? 8.907 -7.128 -23.017 1.00 83.50 190 ALA A C 1
ATOM 1375 O O . ALA A 1 190 ? 8.954 -8.152 -22.331 1.00 83.50 190 ALA A O 1
ATOM 1376 N N . VAL A 1 191 ? 9.619 -6.988 -24.133 1.00 87.12 191 VAL A N 1
ATOM 1377 C CA . VAL A 1 191 ? 10.657 -7.915 -24.587 1.00 87.12 191 VAL A CA 1
ATOM 1378 C C . VAL A 1 191 ? 11.976 -7.155 -24.567 1.00 87.12 191 VAL A C 1
ATOM 1380 O O . VAL A 1 191 ? 12.221 -6.291 -25.409 1.00 87.12 191 VAL A O 1
ATOM 1383 N N . GLY A 1 192 ? 12.796 -7.459 -23.565 1.00 88.00 192 GLY A N 1
ATOM 1384 C CA . GLY A 1 192 ? 14.102 -6.845 -23.368 1.00 88.00 192 GLY A CA 1
ATOM 1385 C C . GLY A 1 192 ? 15.236 -7.659 -23.987 1.00 88.00 192 GLY A C 1
ATOM 1386 O O . GLY A 1 192 ? 15.167 -8.889 -24.062 1.00 88.00 192 GLY A O 1
ATOM 1387 N N . THR A 1 193 ? 16.315 -6.986 -24.379 1.00 87.75 193 THR A N 1
ATOM 1388 C CA . THR A 1 193 ? 17.608 -7.636 -24.629 1.00 87.75 193 THR A CA 1
ATOM 1389 C C . THR A 1 193 ? 18.756 -6.824 -24.045 1.00 87.75 193 THR A C 1
ATOM 1391 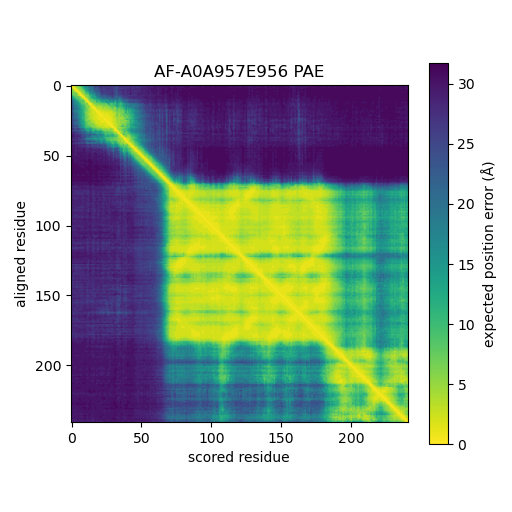O O . THR A 1 193 ? 18.614 -5.640 -23.742 1.00 87.75 193 THR A O 1
ATOM 1394 N N . ILE A 1 194 ? 19.903 -7.476 -23.887 1.00 85.12 194 ILE A N 1
ATOM 1395 C CA . ILE A 1 194 ? 21.117 -6.859 -23.367 1.00 85.12 194 ILE A CA 1
ATOM 1396 C C . ILE A 1 194 ? 22.101 -6.713 -24.525 1.00 85.12 194 ILE A C 1
ATOM 1398 O O . ILE A 1 194 ? 22.494 -7.707 -25.135 1.00 85.12 194 ILE A O 1
ATOM 1402 N N . ALA A 1 195 ? 22.504 -5.479 -24.818 1.00 84.38 195 ALA A N 1
ATOM 1403 C CA . ALA A 1 195 ? 23.556 -5.186 -25.778 1.00 84.38 195 ALA A CA 1
ATOM 1404 C C . ALA A 1 195 ? 24.928 -5.266 -25.099 1.00 84.38 195 ALA A C 1
ATOM 1406 O O . ALA A 1 195 ? 25.162 -4.638 -24.063 1.00 84.38 195 ALA A O 1
ATOM 1407 N N . THR A 1 196 ? 25.851 -6.001 -25.709 1.00 81.75 196 THR A N 1
ATOM 1408 C CA . THR A 1 196 ? 27.247 -6.115 -25.271 1.00 81.75 196 THR A CA 1
ATOM 1409 C C . THR A 1 196 ? 28.187 -5.660 -26.387 1.00 81.75 196 THR A C 1
ATOM 1411 O O . THR A 1 196 ? 27.767 -5.467 -27.527 1.00 81.75 196 THR A O 1
ATOM 1414 N N . SER A 1 197 ? 29.453 -5.376 -26.078 1.00 76.81 197 SER A N 1
ATOM 1415 C CA . SER A 1 197 ? 30.427 -4.848 -27.059 1.00 76.81 197 SER A CA 1
ATOM 1416 C C . SER A 1 197 ? 30.959 -5.900 -28.022 1.00 76.81 197 SER A C 1
ATOM 1418 O O . SER A 1 197 ? 31.520 -5.564 -29.063 1.00 76.81 197 SER A O 1
ATOM 1420 N N . ASP A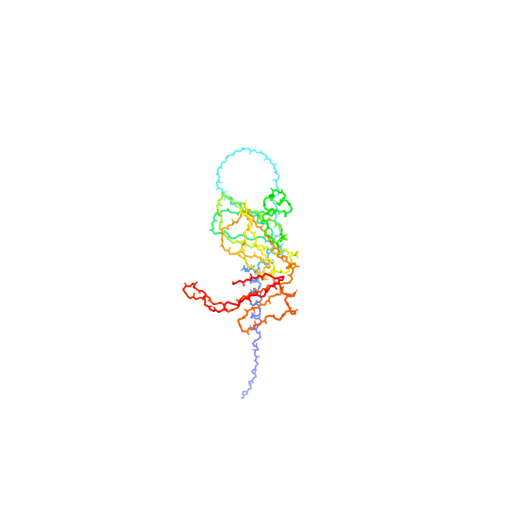 1 198 ? 30.729 -7.168 -27.705 1.00 77.88 198 ASP A N 1
ATOM 1421 C CA . ASP A 1 198 ? 31.150 -8.344 -28.453 1.00 77.88 198 ASP A CA 1
ATOM 1422 C C . ASP A 1 198 ? 30.030 -8.977 -29.298 1.00 77.88 198 ASP A C 1
ATOM 1424 O O . ASP A 1 198 ? 30.313 -9.888 -30.077 1.00 77.88 198 ASP A O 1
ATOM 1428 N N . SER A 1 199 ? 28.784 -8.495 -29.193 1.00 74.56 199 SER A N 1
ATOM 1429 C CA . SER A 1 199 ? 27.640 -9.045 -29.925 1.00 74.56 199 SER A CA 1
ATOM 1430 C C . SER A 1 199 ? 26.743 -7.956 -30.508 1.00 74.56 199 SER A C 1
ATOM 1432 O O . SER A 1 199 ? 26.287 -7.051 -29.814 1.00 74.56 199 SER A O 1
ATOM 1434 N N . GLU A 1 200 ? 26.419 -8.093 -31.791 1.00 81.31 200 GLU A N 1
ATOM 1435 C CA . GLU A 1 200 ? 25.410 -7.270 -32.455 1.00 81.31 200 GLU A CA 1
ATOM 1436 C C . GLU A 1 200 ? 24.018 -7.879 -32.244 1.00 81.31 200 GLU A C 1
ATOM 1438 O O . GLU A 1 200 ? 23.845 -9.099 -32.307 1.00 81.31 200 GLU A O 1
ATOM 1443 N N . ILE A 1 201 ? 23.017 -7.035 -31.987 1.00 84.25 201 ILE A N 1
ATOM 1444 C CA . ILE A 1 201 ? 21.624 -7.476 -31.893 1.00 84.25 201 ILE A CA 1
ATOM 1445 C C . ILE A 1 201 ? 21.126 -7.756 -33.318 1.00 84.25 201 ILE A C 1
ATOM 1447 O O . ILE A 1 201 ? 21.145 -6.842 -34.146 1.00 84.25 201 ILE A O 1
ATOM 1451 N N . PRO A 1 202 ? 20.652 -8.977 -33.634 1.00 87.00 202 PRO A N 1
ATOM 1452 C CA . PRO A 1 202 ? 20.159 -9.282 -34.970 1.00 87.00 202 PRO A CA 1
ATOM 1453 C C . PRO A 1 202 ? 19.020 -8.342 -35.381 1.00 87.00 202 PRO A C 1
ATOM 1455 O O . PRO A 1 202 ? 18.027 -8.202 -34.667 1.00 87.00 202 PRO A O 1
ATOM 1458 N N . GLY A 1 203 ? 19.122 -7.741 -36.569 1.00 84.44 203 GLY A N 1
ATOM 1459 C CA . GLY A 1 203 ? 18.117 -6.795 -37.072 1.00 84.44 203 GLY A CA 1
ATOM 1460 C C . GLY A 1 203 ? 16.692 -7.362 -37.115 1.00 84.44 203 GLY A C 1
ATOM 1461 O O . GLY A 1 203 ? 15.723 -6.631 -36.927 1.00 84.44 203 GLY A O 1
ATOM 1462 N N . GLU A 1 204 ? 16.568 -8.679 -37.297 1.00 87.50 204 GLU A N 1
ATOM 1463 C CA . GLU A 1 204 ? 15.296 -9.408 -37.348 1.00 87.50 204 GLU A CA 1
ATOM 1464 C C . GLU A 1 204 ? 14.492 -9.331 -36.041 1.00 87.50 204 GLU A C 1
ATOM 1466 O O . GLU A 1 204 ? 13.265 -9.415 -36.081 1.00 87.50 204 GLU A O 1
ATOM 1471 N N . ILE A 1 205 ? 15.160 -9.147 -34.894 1.00 86.69 205 ILE A N 1
ATOM 1472 C CA . ILE A 1 205 ? 14.491 -9.064 -33.590 1.00 86.69 205 ILE A CA 1
ATOM 1473 C C . ILE A 1 205 ? 14.261 -7.626 -33.122 1.00 86.69 205 ILE A C 1
ATOM 1475 O O . ILE A 1 205 ? 13.447 -7.427 -32.229 1.00 86.69 205 ILE A O 1
ATOM 1479 N N . LEU A 1 206 ? 14.885 -6.614 -33.743 1.00 85.19 206 LEU A N 1
ATOM 1480 C CA . LEU A 1 206 ? 14.778 -5.210 -33.306 1.00 85.19 206 LEU A CA 1
ATOM 1481 C C . LEU A 1 206 ? 13.335 -4.689 -33.284 1.00 85.19 206 LEU A C 1
ATOM 1483 O O . LEU A 1 206 ? 12.981 -3.904 -32.413 1.00 85.19 206 LEU A O 1
ATOM 1487 N N . GLY A 1 207 ? 12.493 -5.143 -34.217 1.00 83.50 207 GLY A N 1
ATOM 1488 C CA . GLY A 1 207 ? 11.072 -4.779 -34.255 1.00 83.50 207 GLY A CA 1
ATOM 1489 C C . GLY A 1 207 ? 10.202 -5.492 -33.213 1.00 83.50 207 GLY A C 1
ATOM 1490 O O . GLY A 1 207 ? 9.033 -5.145 -33.073 1.00 83.50 207 GLY A O 1
ATOM 1491 N N . LEU A 1 208 ? 10.746 -6.496 -32.518 1.00 85.12 208 LEU A N 1
ATOM 1492 C CA . LEU A 1 208 ? 10.074 -7.242 -31.451 1.00 85.12 208 LEU A CA 1
ATOM 1493 C C . LEU A 1 208 ? 10.479 -6.755 -30.057 1.00 85.12 208 LEU A C 1
ATOM 1495 O O . LEU A 1 208 ? 9.801 -7.085 -29.087 1.00 85.12 208 LEU A O 1
ATOM 1499 N N . LEU A 1 209 ? 11.588 -6.021 -29.952 1.00 87.94 209 LEU A N 1
ATOM 1500 C CA . LEU A 1 209 ? 12.098 -5.507 -28.689 1.00 87.94 209 LEU A CA 1
ATOM 1501 C C . LEU A 1 209 ? 11.301 -4.278 -28.263 1.00 87.94 209 LEU A C 1
ATOM 1503 O O . LEU A 1 209 ? 11.024 -3.395 -29.071 1.00 87.94 209 LEU A O 1
ATOM 1507 N N . SER A 1 210 ? 10.978 -4.214 -26.978 1.00 87.56 210 SER A N 1
ATOM 1508 C CA . SER A 1 210 ? 10.469 -3.004 -26.330 1.00 87.56 210 SER A CA 1
ATOM 1509 C C . SER A 1 210 ? 11.558 -2.281 -25.543 1.00 87.56 210 SER A C 1
ATOM 1511 O O . SER A 1 210 ? 11.421 -1.093 -25.271 1.00 87.56 210 SER A O 1
ATOM 1513 N N . GLU A 1 211 ? 12.624 -2.993 -25.166 1.00 88.75 211 GLU A N 1
ATOM 1514 C CA . GLU A 1 211 ? 13.675 -2.479 -24.294 1.00 88.75 211 GLU A CA 1
ATOM 1515 C C . GLU A 1 211 ? 15.049 -3.028 -24.693 1.00 88.75 211 GLU A C 1
ATOM 1517 O O . GLU A 1 211 ? 15.197 -4.215 -25.008 1.00 88.75 211 GLU A O 1
ATOM 1522 N N . VAL A 1 212 ? 16.067 -2.167 -24.658 1.00 86.31 212 VAL A N 1
ATOM 1523 C CA . VAL A 1 212 ? 17.467 -2.571 -24.816 1.00 86.31 212 VAL A CA 1
ATOM 1524 C C . VAL A 1 212 ? 18.325 -1.907 -23.744 1.00 86.31 212 VAL A C 1
ATOM 1526 O O . VAL A 1 212 ? 18.364 -0.680 -23.644 1.00 86.31 212 VAL A O 1
ATOM 1529 N N . THR A 1 213 ? 19.041 -2.728 -22.976 1.00 85.81 213 THR A N 1
ATOM 1530 C CA . THR A 1 213 ? 19.945 -2.283 -21.902 1.00 85.81 213 THR A CA 1
ATOM 1531 C C . THR A 1 213 ? 21.402 -2.559 -22.271 1.00 85.81 213 THR A C 1
ATOM 1533 O O . THR A 1 213 ? 21.706 -3.588 -22.878 1.00 85.81 213 THR A O 1
ATOM 1536 N N . VAL A 1 214 ? 22.328 -1.677 -21.888 1.00 81.88 214 VAL A N 1
ATOM 1537 C CA . VAL A 1 214 ? 23.774 -1.900 -22.074 1.00 81.88 214 VAL A CA 1
ATOM 1538 C C . VAL A 1 214 ? 24.323 -2.773 -20.939 1.00 81.88 214 VAL A C 1
ATOM 1540 O O . VAL A 1 214 ? 24.311 -2.384 -19.778 1.00 81.88 214 VAL A O 1
ATOM 1543 N N . GLY A 1 215 ? 24.809 -3.975 -21.257 1.00 77.69 215 GLY A N 1
ATOM 1544 C CA . GLY A 1 215 ? 25.196 -4.968 -20.242 1.00 77.69 215 GLY A CA 1
ATOM 1545 C C . GLY A 1 215 ? 26.637 -4.898 -19.747 1.00 77.69 215 GLY A C 1
ATOM 1546 O O . GLY A 1 215 ? 26.980 -5.545 -18.762 1.00 77.69 215 GLY A O 1
ATOM 1547 N N . SER A 1 216 ? 27.506 -4.172 -20.444 1.00 77.44 216 SER A N 1
ATOM 1548 C CA . SER A 1 216 ? 28.950 -4.163 -20.181 1.00 77.44 216 SER A CA 1
ATOM 1549 C C . SER A 1 216 ? 29.385 -3.156 -19.116 1.00 77.44 216 SER A C 1
ATOM 1551 O O . SER A 1 216 ? 30.554 -3.170 -18.735 1.00 77.44 216 SER A O 1
ATOM 1553 N N . LEU A 1 217 ? 28.486 -2.291 -18.638 1.00 81.12 217 LEU A N 1
ATOM 1554 C CA . LEU A 1 217 ? 28.809 -1.258 -17.658 1.00 81.12 217 LEU A CA 1
ATOM 1555 C C . LEU A 1 217 ? 28.663 -1.796 -16.229 1.00 81.12 217 LEU A C 1
ATOM 1557 O O . LEU A 1 217 ? 27.598 -2.250 -15.818 1.00 81.12 217 LEU A O 1
ATOM 1561 N N . MET A 1 218 ? 29.744 -1.724 -15.455 1.00 80.56 218 MET A N 1
ATOM 1562 C CA . MET A 1 218 ? 29.772 -2.073 -14.036 1.00 80.56 218 MET A CA 1
ATOM 1563 C C . MET A 1 218 ? 30.018 -0.828 -13.189 1.00 80.56 218 MET A C 1
ATOM 1565 O O . MET A 1 218 ? 30.921 -0.042 -13.467 1.00 80.56 218 MET A O 1
ATOM 1569 N N . LEU A 1 219 ? 29.249 -0.672 -12.113 1.00 87.25 219 LEU A N 1
ATOM 1570 C CA . LEU A 1 219 ? 29.484 0.369 -11.117 1.00 87.25 219 LEU A CA 1
ATOM 1571 C C . LEU A 1 219 ? 30.634 -0.040 -10.188 1.00 87.25 219 LEU A C 1
ATOM 1573 O O . LEU A 1 219 ? 30.561 -1.053 -9.491 1.00 87.25 219 LEU A O 1
ATOM 1577 N N . ASN A 1 220 ? 31.692 0.761 -10.168 1.00 90.38 220 ASN A N 1
ATOM 1578 C CA . ASN A 1 220 ? 32.837 0.588 -9.285 1.00 90.38 220 ASN A CA 1
ATOM 1579 C C . ASN A 1 220 ? 32.548 1.148 -7.883 1.00 90.38 220 ASN A C 1
ATOM 1581 O O . ASN A 1 220 ? 31.651 1.964 -7.674 1.00 90.38 220 ASN A O 1
ATOM 1585 N N . ALA A 1 221 ? 33.380 0.761 -6.912 1.00 88.69 221 ALA A N 1
ATOM 1586 C CA . ALA A 1 221 ? 33.273 1.214 -5.522 1.00 88.69 221 ALA A CA 1
ATOM 1587 C C . ALA A 1 221 ? 33.471 2.733 -5.331 1.00 88.69 221 ALA A C 1
ATOM 1589 O O . ALA A 1 221 ? 33.078 3.274 -4.301 1.00 88.69 221 ALA A O 1
ATOM 1590 N N . ASP A 1 222 ? 34.075 3.421 -6.301 1.00 90.31 222 ASP A N 1
ATOM 1591 C CA . ASP A 1 222 ? 34.256 4.877 -6.317 1.00 90.31 222 ASP A CA 1
ATOM 1592 C C . ASP A 1 222 ? 33.100 5.628 -7.010 1.00 90.31 222 ASP A C 1
ATOM 1594 O O . ASP A 1 222 ? 33.160 6.847 -7.164 1.00 90.31 222 ASP A O 1
ATOM 1598 N N . GLY A 1 223 ? 32.045 4.913 -7.421 1.00 88.06 223 GLY A N 1
ATOM 1599 C CA . GLY A 1 223 ? 30.890 5.474 -8.121 1.00 88.06 223 GLY A CA 1
ATOM 1600 C C . GLY A 1 223 ? 31.115 5.721 -9.614 1.00 88.06 223 GLY A C 1
ATOM 1601 O O . GLY A 1 223 ? 30.228 6.261 -10.274 1.00 88.06 223 GLY A O 1
ATOM 1602 N N . THR A 1 224 ? 32.271 5.338 -10.166 1.00 90.44 224 THR A N 1
ATOM 1603 C CA . THR A 1 224 ? 32.510 5.389 -11.615 1.00 90.44 224 THR A CA 1
ATOM 1604 C C . THR A 1 224 ? 31.946 4.152 -12.309 1.00 90.44 224 THR A C 1
ATOM 1606 O O . THR A 1 224 ? 31.866 3.080 -11.714 1.00 90.44 224 THR A O 1
ATOM 1609 N N . LEU A 1 225 ? 31.567 4.279 -13.581 1.00 84.19 225 LEU A N 1
ATOM 1610 C CA . LEU A 1 225 ? 31.234 3.130 -14.424 1.00 84.19 225 LEU A CA 1
ATOM 1611 C C . LEU A 1 225 ? 32.504 2.643 -15.137 1.00 84.19 225 LEU A C 1
ATOM 1613 O O . LEU A 1 225 ? 33.222 3.446 -15.734 1.00 84.19 225 LEU A O 1
ATOM 1617 N N . SER A 1 226 ? 32.791 1.343 -15.073 1.00 83.81 226 SER A N 1
ATOM 1618 C CA . SER A 1 226 ? 33.809 0.672 -15.890 1.00 83.81 226 SER A CA 1
ATOM 1619 C C . SER A 1 226 ? 33.159 -0.241 -16.928 1.00 83.81 226 SER A C 1
ATOM 1621 O O . SER A 1 226 ? 32.062 -0.744 -16.713 1.00 83.81 226 SER A O 1
ATOM 1623 N N . GLY A 1 227 ? 33.837 -0.449 -18.056 1.00 78.62 227 GLY A N 1
ATOM 1624 C CA . GLY A 1 227 ? 33.350 -1.263 -19.170 1.00 78.62 227 GLY A CA 1
ATOM 1625 C C . GLY A 1 227 ? 33.248 -0.484 -20.478 1.00 78.62 227 GLY A C 1
ATOM 1626 O O . GLY A 1 227 ? 33.347 0.743 -20.497 1.00 78.62 227 GLY A O 1
ATOM 1627 N N . ASP A 1 228 ? 33.067 -1.208 -21.580 1.00 77.44 228 ASP A N 1
ATOM 1628 C CA . ASP A 1 228 ? 32.940 -0.623 -22.916 1.00 77.44 228 ASP A CA 1
ATOM 1629 C C . ASP A 1 228 ? 31.464 -0.440 -23.266 1.00 77.44 228 ASP A C 1
ATOM 1631 O O . ASP A 1 228 ? 30.765 -1.420 -23.526 1.00 77.44 228 ASP A O 1
ATOM 1635 N N . ALA A 1 229 ? 30.977 0.801 -23.284 1.00 71.75 229 ALA A N 1
ATOM 1636 C CA . ALA A 1 229 ? 29.610 1.085 -23.709 1.00 71.75 229 ALA A CA 1
ATOM 1637 C C . ALA A 1 229 ? 29.421 0.729 -25.195 1.00 71.75 229 ALA A C 1
ATOM 1639 O O . ALA A 1 229 ? 30.108 1.260 -26.072 1.00 71.75 229 ALA A O 1
ATOM 1640 N N . THR A 1 230 ? 28.459 -0.145 -25.485 1.00 77.56 230 THR A N 1
ATOM 1641 C CA . THR A 1 230 ? 28.051 -0.452 -26.860 1.00 77.56 230 THR A CA 1
ATOM 1642 C C . THR A 1 230 ? 27.136 0.626 -27.397 1.00 77.56 230 THR A C 1
ATOM 1644 O O . THR A 1 230 ? 26.183 1.033 -26.735 1.00 77.56 230 THR A O 1
ATOM 1647 N N . LYS A 1 231 ? 27.375 1.051 -28.642 1.00 75.81 231 LYS A N 1
ATOM 1648 C CA . LYS A 1 231 ? 26.395 1.859 -29.364 1.00 75.81 231 LYS A CA 1
ATOM 1649 C C . LYS A 1 231 ? 25.170 0.995 -29.660 1.00 75.81 231 LYS A C 1
ATOM 1651 O O . LYS A 1 231 ? 25.262 0.041 -30.428 1.00 75.81 231 LYS A O 1
ATOM 1656 N N . LEU A 1 232 ? 24.036 1.356 -29.070 1.00 77.81 232 LEU A N 1
ATOM 1657 C CA . LEU A 1 232 ? 22.767 0.698 -29.349 1.00 77.81 232 LEU A CA 1
ATOM 1658 C C . LEU A 1 232 ? 22.322 0.983 -30.797 1.00 77.81 232 LEU A C 1
ATOM 1660 O O . LEU A 1 232 ? 22.510 2.107 -31.276 1.00 77.81 232 LEU A O 1
ATOM 1664 N N . PRO A 1 233 ? 21.755 -0.010 -31.509 1.00 75.31 233 PRO A N 1
ATOM 1665 C CA . PRO A 1 233 ? 21.111 0.240 -32.792 1.00 75.31 233 PRO A CA 1
ATOM 1666 C C . PRO A 1 233 ? 19.912 1.189 -32.620 1.00 75.31 233 PRO A C 1
ATOM 1668 O O . PRO A 1 233 ? 19.368 1.327 -31.520 1.00 75.31 233 PRO A O 1
ATOM 1671 N N . ASP A 1 234 ? 19.482 1.834 -33.703 1.00 79.50 234 ASP A N 1
ATOM 1672 C CA . ASP A 1 234 ? 18.238 2.611 -33.713 1.00 79.50 234 ASP A CA 1
ATOM 1673 C C . ASP A 1 234 ? 17.037 1.664 -33.881 1.00 79.50 234 ASP A C 1
ATOM 1675 O O . ASP A 1 234 ? 17.069 0.755 -34.715 1.00 79.50 234 ASP A O 1
ATOM 1679 N N . GLY A 1 235 ? 15.957 1.883 -33.128 1.00 78.94 235 GLY A N 1
ATOM 1680 C CA . GLY A 1 235 ? 14.753 1.059 -33.230 1.00 78.94 235 GLY A CA 1
ATOM 1681 C C . GLY A 1 235 ? 13.587 1.542 -32.363 1.00 78.94 235 GLY A C 1
ATOM 1682 O O . GLY A 1 235 ? 13.721 2.539 -31.654 1.00 78.94 235 GLY A O 1
ATOM 1683 N N . PRO A 1 236 ? 12.421 0.871 -32.441 1.00 77.69 236 PRO A N 1
ATOM 1684 C CA . PRO A 1 236 ? 11.192 1.266 -31.751 1.00 77.69 236 PRO A CA 1
ATOM 1685 C C . PRO A 1 236 ? 11.153 0.786 -30.284 1.00 77.69 236 PRO A C 1
ATOM 1687 O O . PRO A 1 236 ? 10.119 0.317 -29.819 1.00 77.69 236 PRO A O 1
ATOM 1690 N N . TYR A 1 237 ? 12.276 0.878 -29.572 1.00 79.94 237 TYR A N 1
ATOM 1691 C CA . TYR A 1 237 ? 12.434 0.439 -28.183 1.00 79.94 237 TYR A CA 1
ATOM 1692 C C . TYR A 1 237 ? 13.008 1.552 -27.313 1.00 79.94 237 TYR A C 1
ATOM 1694 O O . TYR A 1 237 ? 13.695 2.458 -27.794 1.00 79.94 237 TYR A O 1
ATOM 1702 N N . GLU A 1 238 ? 12.755 1.456 -26.013 1.00 80.44 238 GLU A N 1
ATOM 1703 C CA . GLU A 1 238 ? 13.396 2.317 -25.027 1.00 80.44 238 GLU A CA 1
ATOM 1704 C C . GLU A 1 238 ? 14.852 1.885 -24.814 1.00 80.44 238 GLU A C 1
ATOM 1706 O O . GLU A 1 238 ? 15.177 0.694 -24.786 1.00 80.44 238 GLU A O 1
ATOM 1711 N N . GLN A 1 239 ? 15.739 2.874 -24.704 1.00 77.44 239 GLN A N 1
ATOM 1712 C CA . GLN A 1 239 ? 17.173 2.673 -24.524 1.00 77.44 239 GLN A CA 1
ATOM 1713 C C . GLN A 1 239 ? 17.561 3.043 -23.097 1.00 77.44 239 GLN A C 1
ATOM 1715 O O . GLN A 1 239 ? 17.385 4.193 -22.687 1.00 77.44 239 GLN A O 1
ATOM 1720 N N . TRP A 1 240 ? 18.131 2.082 -22.375 1.00 71.38 240 TRP A N 1
ATOM 1721 C CA . TRP A 1 240 ? 18.593 2.270 -21.003 1.00 71.38 240 TRP A CA 1
ATOM 1722 C C . TRP A 1 240 ? 20.110 2.077 -20.941 1.00 71.38 240 TRP A C 1
ATOM 1724 O O . TRP A 1 240 ? 20.643 1.077 -21.434 1.00 71.38 240 TRP A O 1
ATOM 1734 N N . LEU A 1 241 ? 20.796 3.081 -20.387 1.00 64.19 241 LEU A N 1
ATOM 1735 C CA . LEU A 1 241 ? 22.251 3.124 -20.214 1.00 64.19 241 LEU A CA 1
ATOM 1736 C C . LEU A 1 241 ? 22.668 2.562 -18.857 1.00 64.19 241 LEU A C 1
ATOM 1738 O O . LEU A 1 241 ? 21.981 2.882 -17.861 1.00 64.19 241 LEU A O 1
#

Nearest PDB structures (foldseek):
  5cyw-assembly1_B  TM=3.915E-01  e=1.210E+00  Vaccinia virus Ankara
  1eba-assembly1_A  TM=2.827E-01  e=4.055E-01  Homo sapiens
  7y22-assembly1_g  TM=5.356E-01  e=5.099E+00  Klebsiella phage Kp7
  8iah-assembly1_3  TM=1.612E-01  e=6.799E+00  Sus scrofa